Protein AF-A0A834SA66-F1 (afdb_monomer)

pLDDT: mean 84.44, std 16.2, range [24.48, 96.88]

Mean predicted aligned error: 7.15 Å

Organism: NCBI:txid45151

Structure (mmCIF, N/CA/C/O backbone):
data_AF-A0A834SA66-F1
#
_entry.id   AF-A0A834SA66-F1
#
loop_
_atom_site.group_PDB
_atom_site.id
_atom_site.type_symbol
_atom_site.label_atom_id
_atom_site.label_alt_id
_atom_site.label_comp_id
_atom_site.label_asym_id
_atom_site.label_entity_id
_atom_site.label_seq_id
_atom_site.pdbx_PDB_ins_code
_atom_site.Cartn_x
_atom_site.Cartn_y
_atom_site.Cartn_z
_atom_site.occupancy
_atom_site.B_iso_or_equiv
_atom_site.auth_seq_id
_atom_site.auth_comp_id
_atom_site.auth_asym_id
_atom_site.auth_atom_id
_atom_site.pdbx_PDB_model_num
ATOM 1 N N . MET A 1 1 ? -3.834 -21.555 1.146 1.00 52.62 1 MET A N 1
ATOM 2 C CA . MET A 1 1 ? -3.890 -20.159 0.662 1.00 52.62 1 MET A CA 1
ATOM 3 C C . MET A 1 1 ? -2.678 -19.930 -0.218 1.00 52.62 1 MET A C 1
ATOM 5 O O . MET A 1 1 ? -1.577 -20.189 0.244 1.00 52.62 1 MET A O 1
ATOM 9 N N . SER A 1 2 ? -2.873 -19.533 -1.475 1.00 78.00 2 SER A N 1
ATOM 10 C CA . SER A 1 2 ? -1.762 -19.160 -2.357 1.00 78.00 2 SER A CA 1
ATOM 11 C C . SER A 1 2 ? -1.423 -17.691 -2.136 1.00 78.00 2 SER A C 1
ATOM 13 O O . SER A 1 2 ? -2.333 -16.868 -2.041 1.00 78.00 2 SER A O 1
ATOM 15 N N . VAL A 1 3 ? -0.136 -17.357 -2.070 1.00 86.81 3 VAL A N 1
ATOM 16 C CA . VAL A 1 3 ? 0.311 -15.961 -2.117 1.00 86.81 3 VAL A CA 1
ATOM 17 C C . VAL A 1 3 ? 0.009 -15.428 -3.516 1.00 86.81 3 VAL A C 1
ATOM 19 O O . VAL A 1 3 ? 0.359 -16.067 -4.509 1.00 86.81 3 VAL A O 1
ATOM 22 N N . ARG A 1 4 ? -0.667 -14.280 -3.601 1.00 93.06 4 ARG A N 1
ATOM 23 C CA . ARG A 1 4 ? -0.932 -13.598 -4.871 1.00 93.06 4 ARG A CA 1
ATOM 24 C C . ARG A 1 4 ? 0.189 -12.601 -5.136 1.00 93.06 4 ARG A C 1
ATOM 26 O O . ARG A 1 4 ? 0.421 -11.709 -4.325 1.00 93.06 4 ARG A O 1
ATOM 33 N N . VAL A 1 5 ? 0.892 -12.776 -6.252 1.00 94.62 5 VAL A N 1
ATOM 34 C CA . VAL A 1 5 ? 2.046 -11.949 -6.629 1.00 94.62 5 VAL A CA 1
ATOM 35 C C . VAL A 1 5 ? 1.736 -11.261 -7.947 1.00 94.62 5 VAL A C 1
ATOM 37 O O . VAL A 1 5 ? 1.483 -11.929 -8.948 1.00 94.62 5 VAL A O 1
ATOM 40 N N . VAL A 1 6 ? 1.769 -9.932 -7.947 1.00 96.00 6 VAL A N 1
ATOM 41 C CA . VAL A 1 6 ? 1.536 -9.103 -9.134 1.00 96.00 6 VAL A CA 1
ATOM 42 C C . VAL A 1 6 ? 2.736 -8.208 -9.397 1.00 96.00 6 VAL A C 1
ATOM 44 O O . VAL A 1 6 ? 3.412 -7.778 -8.460 1.00 96.00 6 VAL A O 1
ATOM 47 N N . ALA A 1 7 ? 2.992 -7.917 -10.668 1.00 96.12 7 ALA A N 1
ATOM 48 C CA . ALA A 1 7 ? 4.023 -6.974 -11.075 1.00 96.12 7 ALA A CA 1
ATOM 49 C C . ALA A 1 7 ? 3.388 -5.659 -11.527 1.00 96.12 7 ALA A C 1
ATOM 51 O O . ALA A 1 7 ? 2.317 -5.647 -12.128 1.00 96.12 7 ALA A O 1
ATOM 52 N N . ARG A 1 8 ? 4.063 -4.543 -11.255 1.00 95.50 8 ARG A N 1
ATOM 53 C CA . ARG A 1 8 ? 3.678 -3.229 -11.767 1.00 95.50 8 ARG A CA 1
ATOM 54 C C . ARG A 1 8 ? 4.891 -2.526 -12.349 1.00 95.50 8 ARG A C 1
ATOM 56 O O . ARG A 1 8 ? 5.864 -2.284 -11.635 1.00 95.50 8 ARG A O 1
ATOM 63 N N . ILE A 1 9 ? 4.800 -2.174 -13.619 1.00 94.88 9 ILE A N 1
ATOM 64 C CA . ILE A 1 9 ? 5.793 -1.399 -14.350 1.00 94.88 9 ILE A CA 1
ATOM 65 C C . ILE A 1 9 ? 5.417 0.073 -14.184 1.00 94.88 9 ILE A C 1
ATOM 67 O O . ILE A 1 9 ? 4.284 0.473 -14.437 1.00 94.88 9 ILE A O 1
ATOM 71 N N . ARG A 1 10 ? 6.346 0.890 -13.681 1.00 93.06 10 ARG A N 1
ATOM 72 C CA . ARG A 1 10 ? 6.098 2.329 -13.526 1.00 93.06 10 ARG A CA 1
ATOM 73 C C . ARG A 1 10 ? 6.279 3.062 -14.863 1.00 93.06 10 ARG A C 1
ATOM 75 O O . ARG A 1 10 ? 7.098 2.616 -15.662 1.00 93.06 10 ARG A O 1
ATOM 82 N N . PRO A 1 11 ? 5.629 4.222 -15.052 1.00 91.88 11 PRO A N 1
ATOM 83 C CA . PRO A 1 11 ? 5.984 5.141 -16.126 1.00 91.88 11 PRO A CA 1
ATOM 84 C C . PRO A 1 11 ? 7.465 5.524 -16.104 1.00 91.88 11 PRO A C 1
ATOM 86 O O . PRO A 1 11 ? 8.082 5.568 -15.028 1.00 91.88 11 PRO A O 1
ATOM 89 N N . LEU A 1 12 ? 7.999 5.871 -17.273 1.00 90.12 12 LEU A N 1
ATOM 90 C CA . LEU A 1 12 ? 9.316 6.492 -17.413 1.00 90.12 12 LEU A CA 1
ATOM 91 C C . LEU A 1 12 ? 9.400 7.815 -16.634 1.00 90.12 12 LEU A C 1
ATOM 93 O O . LEU A 1 12 ? 8.464 8.620 -16.605 1.00 90.12 12 LEU A O 1
ATOM 97 N N . LEU A 1 13 ? 10.540 8.044 -15.985 1.00 88.81 13 LEU A N 1
ATOM 98 C CA . LEU A 1 13 ? 10.877 9.331 -15.385 1.00 88.81 13 LEU A CA 1
ATOM 99 C C . LEU A 1 13 ? 11.268 10.327 -16.478 1.00 88.81 13 LEU A C 1
ATOM 101 O O . LEU A 1 13 ? 11.674 9.950 -17.568 1.00 88.81 13 LEU A O 1
ATOM 105 N N . LYS A 1 14 ? 11.225 11.626 -16.163 1.00 87.69 14 LYS A N 1
ATOM 106 C CA . LYS A 1 14 ? 11.554 12.696 -17.126 1.00 87.69 14 LYS A CA 1
ATOM 107 C C . LYS A 1 14 ? 12.960 12.583 -17.729 1.00 87.69 14 LYS A C 1
ATOM 109 O O . LYS A 1 14 ? 13.198 13.130 -18.797 1.00 87.69 14 LYS A O 1
ATOM 114 N N . GLN A 1 15 ? 13.889 11.959 -17.009 1.00 88.00 15 GLN A N 1
ATOM 115 C CA . GLN A 1 15 ? 15.272 11.753 -17.434 1.00 88.00 15 GLN A CA 1
ATOM 116 C C . GLN A 1 15 ? 15.476 10.452 -18.222 1.00 88.00 15 GLN A C 1
ATOM 118 O O . GLN A 1 15 ? 16.553 10.253 -18.771 1.00 88.00 15 GLN A O 1
ATOM 123 N N . GLU A 1 16 ? 14.484 9.563 -18.240 1.00 89.12 16 GLU A N 1
ATOM 124 C CA . GLU A 1 16 ? 14.551 8.274 -18.923 1.00 89.12 16 GLU A CA 1
ATOM 125 C C . GLU A 1 16 ? 13.960 8.401 -20.327 1.00 89.12 16 GLU A C 1
ATOM 127 O O . GLU A 1 16 ? 12.998 9.139 -20.547 1.00 89.12 16 GLU A O 1
ATOM 132 N N . ILE A 1 17 ? 14.546 7.681 -21.282 1.00 89.50 17 ILE A N 1
ATOM 133 C CA . ILE A 1 17 ? 14.094 7.663 -22.671 1.00 89.50 17 ILE A CA 1
ATOM 134 C C . ILE A 1 17 ? 13.500 6.304 -23.009 1.00 89.50 17 ILE A C 1
ATOM 136 O O . ILE A 1 17 ? 13.986 5.266 -22.570 1.00 89.50 17 ILE A O 1
ATOM 140 N N . ASP A 1 18 ? 12.464 6.323 -23.840 1.00 84.25 18 ASP A N 1
ATOM 141 C CA . ASP A 1 18 ? 11.713 5.124 -24.219 1.00 84.25 18 ASP A CA 1
ATOM 142 C C . ASP A 1 18 ? 12.592 4.036 -24.852 1.00 84.25 18 ASP A C 1
ATOM 144 O O . ASP A 1 18 ? 12.425 2.855 -24.563 1.00 84.25 18 ASP A O 1
ATOM 148 N N . LYS A 1 19 ? 13.611 4.452 -25.615 1.00 84.88 19 LYS A N 1
ATOM 149 C CA . LYS A 1 19 ? 14.578 3.562 -26.276 1.00 84.88 19 LYS A CA 1
ATOM 150 C C . LYS A 1 19 ? 15.379 2.674 -25.317 1.00 84.88 19 LYS A C 1
ATOM 152 O O . LYS A 1 19 ? 15.850 1.631 -25.752 1.00 84.88 19 LYS A O 1
ATOM 157 N N . ASP A 1 20 ? 15.510 3.068 -24.051 1.00 83.81 20 ASP A N 1
ATOM 158 C CA . ASP A 1 20 ? 16.252 2.311 -23.035 1.00 83.81 20 ASP A CA 1
ATOM 159 C C . ASP A 1 20 ? 15.330 1.381 -22.216 1.00 83.81 20 ASP A C 1
ATOM 161 O O . ASP A 1 20 ? 15.756 0.768 -21.233 1.00 83.81 20 ASP A O 1
ATOM 165 N N . THR A 1 21 ? 14.050 1.265 -22.592 1.00 86.75 21 THR A N 1
ATOM 166 C CA . THR A 1 21 ? 13.089 0.389 -21.913 1.00 86.75 21 THR A CA 1
ATOM 167 C C . THR A 1 21 ? 13.390 -1.074 -22.222 1.00 86.75 21 THR A C 1
ATOM 169 O O . THR A 1 21 ? 13.158 -1.559 -23.324 1.00 86.75 21 THR A O 1
ATOM 172 N N . ILE A 1 22 ? 13.860 -1.801 -21.210 1.00 87.69 22 ILE A N 1
ATOM 173 C CA . ILE A 1 22 ? 14.195 -3.232 -21.308 1.00 87.69 22 ILE A CA 1
ATOM 174 C C . ILE A 1 22 ? 13.140 -4.156 -20.684 1.00 87.69 22 ILE A C 1
ATOM 176 O O . ILE A 1 22 ? 13.347 -5.360 -20.613 1.00 87.69 22 ILE A O 1
ATOM 180 N N . VAL A 1 23 ? 12.037 -3.616 -20.166 1.00 91.06 23 VAL A N 1
ATOM 181 C CA . VAL A 1 23 ? 10.999 -4.403 -19.485 1.00 91.06 23 VAL A CA 1
ATOM 182 C C . VAL A 1 23 ? 9.707 -4.315 -20.277 1.00 91.06 23 VAL A C 1
ATOM 184 O O . VAL A 1 23 ? 9.203 -3.218 -20.503 1.00 91.06 23 VAL A O 1
ATOM 187 N N . THR A 1 24 ? 9.154 -5.464 -20.651 1.00 91.38 24 THR A N 1
ATOM 188 C CA . THR A 1 24 ? 7.879 -5.559 -21.371 1.00 91.38 24 THR A CA 1
ATOM 189 C C . THR A 1 24 ? 6.918 -6.500 -20.657 1.00 91.38 24 THR A C 1
ATOM 191 O O . THR A 1 24 ? 7.337 -7.403 -19.925 1.00 91.38 24 THR A O 1
ATOM 194 N N . ALA A 1 25 ? 5.621 -6.262 -20.838 1.00 93.75 25 ALA A N 1
ATOM 195 C CA . ALA A 1 25 ? 4.570 -7.155 -20.378 1.00 93.75 25 ALA A CA 1
ATOM 196 C C . ALA A 1 25 ? 4.020 -7.957 -21.564 1.00 93.75 25 ALA A C 1
ATOM 198 O O . ALA A 1 25 ? 3.878 -7.434 -22.667 1.00 93.75 25 ALA A O 1
ATOM 199 N N . GLU A 1 26 ? 3.718 -9.230 -21.341 1.00 92.56 26 GLU A N 1
ATOM 200 C CA . GLU A 1 26 ? 3.134 -10.126 -22.336 1.00 92.56 26 GLU A CA 1
ATOM 201 C C . GLU A 1 26 ? 1.853 -10.751 -21.775 1.00 92.56 26 GLU A C 1
ATOM 203 O O . GLU A 1 26 ? 1.749 -11.073 -20.584 1.00 92.56 26 GLU A O 1
ATOM 208 N N . THR A 1 27 ? 0.868 -10.899 -22.657 1.00 90.94 27 THR A N 1
ATOM 209 C CA . THR A 1 27 ? -0.390 -11.594 -22.379 1.00 90.94 27 THR A CA 1
ATOM 210 C C . THR A 1 27 ? -0.291 -12.997 -22.953 1.00 90.94 27 THR A C 1
ATOM 212 O O . THR A 1 27 ? 0.051 -13.153 -24.124 1.00 90.94 27 THR A O 1
ATOM 215 N N . LEU A 1 28 ? -0.561 -14.010 -22.132 1.00 87.31 28 LEU A N 1
ATOM 216 C CA . LEU A 1 28 ? -0.596 -15.395 -22.591 1.00 87.31 28 LEU A CA 1
ATOM 217 C C . LEU A 1 28 ? -1.820 -15.636 -23.486 1.00 87.31 28 LEU A C 1
ATOM 219 O O . LEU A 1 28 ? -2.860 -14.994 -23.318 1.00 87.31 28 LEU A O 1
ATOM 223 N N . ASP A 1 29 ? -1.708 -16.580 -24.421 1.00 83.38 29 ASP A N 1
ATOM 224 C CA . ASP A 1 29 ? -2.794 -16.916 -25.344 1.00 83.38 29 ASP A CA 1
ATOM 225 C C . ASP A 1 29 ? -4.086 -17.270 -24.590 1.00 83.38 29 ASP A C 1
ATOM 227 O O . ASP A 1 29 ? -4.130 -18.197 -23.779 1.00 83.38 29 ASP A O 1
ATOM 231 N N . GLY A 1 30 ? -5.160 -16.531 -24.881 1.00 80.12 30 GLY A N 1
ATOM 232 C CA . GLY A 1 30 ? -6.473 -16.715 -24.255 1.00 80.12 30 GLY A CA 1
ATOM 233 C C . GLY A 1 30 ? -6.703 -15.913 -22.969 1.00 80.12 30 GLY A C 1
ATOM 234 O O . GLY A 1 30 ? -7.816 -15.943 -22.443 1.00 80.12 30 GLY A O 1
ATOM 235 N N . GLU A 1 31 ? -5.710 -15.165 -22.481 1.00 83.50 31 GLU A N 1
ATOM 236 C CA . GLU A 1 31 ? -5.882 -14.205 -21.387 1.00 83.50 31 GLU A CA 1
ATOM 237 C C . GLU A 1 31 ? -6.204 -12.800 -21.920 1.00 83.50 31 GLU A C 1
ATOM 239 O O . GLU A 1 31 ? -5.852 -12.427 -23.037 1.00 83.50 31 GLU A O 1
ATOM 244 N N . THR A 1 32 ? -6.906 -11.997 -21.117 1.00 81.75 32 THR A N 1
ATOM 245 C CA . THR A 1 32 ? -7.249 -10.603 -21.460 1.00 81.75 32 THR A CA 1
ATOM 246 C C . THR A 1 32 ? -6.328 -9.582 -20.803 1.00 81.75 32 THR A C 1
ATOM 248 O O . THR A 1 32 ? -6.440 -8.389 -21.072 1.00 81.75 32 THR A O 1
ATOM 251 N N . THR A 1 33 ? -5.476 -10.024 -19.879 1.00 86.62 33 THR A N 1
ATOM 252 C CA . THR A 1 33 ? -4.603 -9.161 -19.081 1.00 86.62 33 THR A CA 1
ATOM 253 C C . THR A 1 33 ? -3.182 -9.701 -19.103 1.00 86.62 33 THR A C 1
ATOM 255 O O . THR A 1 33 ? -3.024 -10.914 -18.960 1.00 86.62 33 THR A O 1
ATOM 258 N N . PRO A 1 34 ? -2.159 -8.835 -19.188 1.00 92.31 34 PRO A N 1
ATOM 259 C CA . PRO A 1 34 ? -0.776 -9.279 -19.133 1.00 92.31 34 PRO A CA 1
ATOM 260 C C . PRO A 1 34 ? -0.477 -10.042 -17.838 1.00 92.31 34 PRO A C 1
ATOM 262 O O . PRO A 1 34 ? -0.915 -9.649 -16.753 1.00 92.31 34 PRO A O 1
ATOM 265 N N . SER A 1 35 ? 0.286 -11.126 -17.944 1.00 94.81 35 SER A N 1
ATOM 266 C CA . SER A 1 35 ? 0.648 -11.997 -16.815 1.00 94.81 35 SER A CA 1
ATOM 267 C C . SER A 1 35 ? 2.126 -12.392 -16.817 1.00 94.81 35 SER A C 1
ATOM 269 O O . SER A 1 35 ? 2.615 -12.954 -15.837 1.00 94.81 35 SER A O 1
ATOM 271 N N . VAL A 1 36 ? 2.881 -12.026 -17.856 1.00 95.31 36 VAL A N 1
ATOM 272 C CA . VAL A 1 36 ? 4.315 -12.308 -17.970 1.00 95.31 36 VAL A CA 1
ATOM 273 C C . VAL A 1 36 ? 5.105 -11.009 -18.091 1.00 95.31 36 VAL A C 1
ATOM 275 O O . VAL A 1 36 ? 4.730 -10.112 -18.838 1.00 95.31 36 VAL A O 1
ATOM 278 N N . VAL A 1 37 ? 6.214 -10.906 -17.359 1.00 95.12 37 VAL A N 1
ATOM 279 C CA . VAL A 1 37 ? 7.228 -9.858 -17.540 1.00 95.12 37 VAL A CA 1
ATOM 280 C C . VAL A 1 37 ? 8.408 -10.440 -18.305 1.00 95.12 37 VAL A C 1
ATOM 282 O O . VAL A 1 37 ? 8.952 -11.467 -17.892 1.00 95.12 37 VAL A O 1
ATOM 285 N N . ARG A 1 38 ? 8.846 -9.761 -19.368 1.00 93.62 38 ARG A N 1
ATOM 286 C CA . ARG A 1 38 ? 10.048 -10.112 -20.130 1.00 93.62 38 ARG A CA 1
ATOM 287 C C . ARG A 1 38 ? 11.156 -9.081 -19.977 1.00 93.62 38 ARG A C 1
ATOM 289 O O . ARG A 1 38 ? 10.900 -7.880 -19.927 1.00 93.62 38 ARG A O 1
ATOM 296 N N . ILE A 1 39 ? 12.390 -9.578 -19.907 1.00 92.50 39 ILE A N 1
ATOM 297 C CA . ILE A 1 39 ? 13.618 -8.777 -19.820 1.00 92.50 39 ILE A CA 1
ATOM 298 C C . ILE A 1 39 ? 14.680 -9.417 -20.729 1.00 92.50 39 ILE A C 1
ATOM 300 O O . ILE A 1 39 ? 14.883 -10.629 -20.622 1.00 92.50 39 ILE A O 1
ATOM 304 N N . PRO A 1 40 ? 15.375 -8.670 -21.606 1.00 90.12 40 PRO A N 1
ATOM 305 C CA . PRO A 1 40 ? 16.434 -9.216 -22.447 1.00 90.12 40 PRO A CA 1
ATOM 306 C C . PRO A 1 40 ? 17.595 -9.748 -21.599 1.00 90.12 40 PRO A C 1
ATOM 308 O O . PRO A 1 40 ? 17.913 -9.224 -20.527 1.00 90.12 40 PRO A O 1
ATOM 311 N N . SER A 1 41 ? 18.234 -10.814 -22.073 1.00 89.06 41 SER A N 1
ATOM 312 C CA . SER A 1 41 ? 19.386 -11.410 -21.409 1.00 89.06 41 SER A CA 1
ATOM 313 C C . SER A 1 41 ? 20.619 -10.519 -21.590 1.00 89.06 41 SER A C 1
ATOM 315 O O . SER A 1 41 ? 21.008 -10.244 -22.724 1.00 89.06 41 SER A O 1
ATOM 317 N N . PRO A 1 42 ? 21.328 -10.139 -20.507 1.00 84.50 42 PRO A N 1
ATOM 318 C CA . PRO A 1 42 ? 22.569 -9.369 -20.615 1.00 84.50 42 PRO A CA 1
ATOM 319 C C . PRO A 1 42 ? 23.693 -10.105 -21.358 1.00 84.50 42 PRO A C 1
ATOM 321 O O . PRO A 1 42 ? 24.702 -9.498 -21.697 1.00 84.50 42 PRO A O 1
ATOM 324 N N . LYS A 1 43 ? 23.564 -11.429 -21.541 1.00 86.19 43 LYS A N 1
ATOM 325 C CA . LYS A 1 43 ? 24.565 -12.268 -22.215 1.00 86.19 43 LYS A CA 1
ATOM 326 C C . LYS A 1 43 ? 24.284 -12.449 -23.706 1.00 86.19 43 LYS A C 1
ATOM 328 O O . LYS A 1 43 ? 25.216 -12.727 -24.452 1.00 86.19 43 LYS A O 1
ATOM 333 N N . ASN A 1 44 ? 23.020 -12.350 -24.113 1.00 87.50 44 ASN A N 1
ATOM 334 C CA . ASN A 1 44 ? 22.579 -12.569 -25.484 1.00 87.50 44 ASN A CA 1
ATOM 335 C C . ASN A 1 44 ? 21.281 -11.789 -25.728 1.00 87.50 44 ASN A C 1
ATOM 337 O O . ASN A 1 44 ? 20.230 -12.187 -25.237 1.00 87.50 44 ASN A O 1
ATOM 341 N N . GLU A 1 45 ? 21.338 -10.709 -26.506 1.00 79.38 45 GLU A N 1
ATOM 342 C CA . GLU A 1 45 ? 20.167 -9.867 -26.799 1.00 79.38 45 GLU A CA 1
ATOM 343 C C . GLU A 1 45 ? 19.061 -10.606 -27.574 1.00 79.38 45 GLU A C 1
ATOM 345 O O . GLU A 1 45 ? 17.910 -10.175 -27.557 1.00 79.38 45 GLU A O 1
ATOM 350 N N . ALA A 1 46 ? 19.377 -11.740 -28.213 1.00 83.06 46 ALA A N 1
ATOM 351 C CA . ALA A 1 46 ? 18.384 -12.597 -28.860 1.00 83.06 46 ALA A CA 1
ATOM 352 C C . ALA A 1 46 ? 17.577 -13.458 -27.866 1.00 83.06 46 ALA A C 1
ATOM 354 O O . ALA A 1 46 ? 16.589 -14.082 -28.252 1.00 83.06 46 ALA A O 1
ATOM 355 N N . GLU A 1 47 ? 17.987 -13.513 -26.597 1.00 89.50 47 GLU A N 1
ATOM 356 C CA . GLU A 1 47 ? 17.307 -14.254 -25.537 1.00 89.50 47 GLU A CA 1
ATOM 357 C C . GLU A 1 47 ? 16.630 -13.304 -24.545 1.00 89.50 47 GLU A C 1
ATOM 359 O O . GLU A 1 47 ? 17.136 -12.230 -24.227 1.00 89.50 47 GLU A O 1
ATOM 364 N N . SER A 1 48 ? 15.497 -13.732 -23.989 1.00 89.88 48 SER A N 1
ATOM 365 C CA . SER A 1 48 ? 14.772 -12.992 -22.954 1.00 89.88 48 SER A CA 1
ATOM 366 C C . SER A 1 48 ? 14.450 -13.885 -21.763 1.00 89.88 48 SER A C 1
ATOM 368 O O . SER A 1 48 ? 13.943 -14.995 -21.936 1.00 89.88 48 SER A O 1
ATOM 370 N N . PHE A 1 49 ? 14.654 -13.376 -20.553 1.00 93.00 49 PHE A N 1
ATOM 371 C CA . PHE A 1 49 ? 14.085 -13.954 -19.345 1.00 93.00 49 PHE A CA 1
ATOM 372 C C . PHE A 1 49 ? 12.597 -13.629 -19.270 1.00 93.00 49 PHE A C 1
ATOM 374 O O . PHE A 1 49 ? 12.206 -12.488 -19.504 1.00 93.00 49 PHE A O 1
ATOM 381 N N . SER A 1 50 ? 1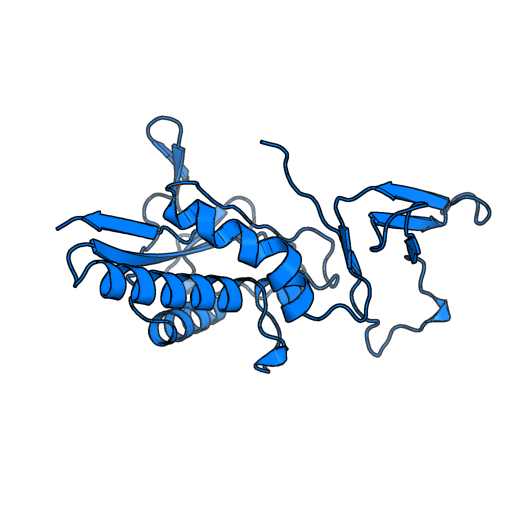1.787 -14.627 -18.923 1.00 93.88 50 SER A N 1
ATOM 382 C CA . SER A 1 50 ? 10.340 -14.486 -18.743 1.00 93.88 50 SER A CA 1
ATOM 383 C C . SER A 1 50 ? 9.965 -14.859 -17.315 1.00 93.88 50 SER A C 1
ATOM 385 O O . SER A 1 50 ? 10.399 -15.893 -16.806 1.00 93.88 50 SER A O 1
ATOM 387 N N . PHE A 1 51 ? 9.156 -14.023 -16.673 1.00 94.62 51 PHE A N 1
ATOM 388 C CA . PHE A 1 51 ? 8.704 -14.205 -15.298 1.00 94.62 51 PHE A CA 1
ATOM 389 C C . PHE A 1 51 ? 7.183 -14.127 -15.250 1.00 94.62 51 PHE A C 1
ATOM 391 O O . PHE A 1 51 ? 6.608 -13.094 -15.586 1.00 94.62 51 PHE A O 1
ATOM 398 N N . GLN A 1 52 ? 6.536 -15.211 -14.828 1.00 94.50 52 GLN A N 1
ATOM 399 C CA . GLN A 1 52 ? 5.082 -15.275 -14.722 1.00 94.50 52 GLN A CA 1
ATOM 400 C C . GLN A 1 52 ? 4.599 -14.747 -13.365 1.00 94.50 52 GLN A C 1
ATOM 402 O O . GLN A 1 52 ? 5.131 -15.100 -12.311 1.00 94.50 52 GLN A O 1
ATOM 407 N N . PHE A 1 53 ? 3.559 -13.922 -13.405 1.00 95.00 53 PHE A N 1
ATOM 408 C CA . PHE A 1 53 ? 2.870 -13.326 -12.267 1.00 95.00 53 PHE A CA 1
ATOM 409 C C . PHE A 1 53 ? 1.373 -13.640 -12.333 1.00 95.00 53 PHE A C 1
ATOM 411 O O . PHE A 1 53 ? 0.868 -14.148 -13.328 1.00 95.00 53 PHE A O 1
ATOM 418 N N . SER A 1 54 ? 0.642 -13.322 -11.262 1.00 94.50 54 SER A N 1
ATOM 419 C CA . SER A 1 54 ? -0.824 -13.435 -11.267 1.00 94.50 54 SER A CA 1
ATOM 420 C C . SER A 1 54 ? -1.485 -12.378 -12.159 1.00 94.50 54 SER A C 1
ATOM 422 O O . SER A 1 54 ? -2.551 -12.636 -12.703 1.00 94.50 54 SER A O 1
ATOM 424 N N . SER A 1 55 ? -0.858 -11.202 -12.253 1.00 95.12 55 SER A N 1
ATOM 425 C CA . SER A 1 55 ? -1.222 -10.072 -13.113 1.00 95.12 55 SER A CA 1
ATOM 426 C C . SER A 1 55 ? 0.019 -9.192 -13.302 1.00 95.12 55 SER A C 1
ATOM 428 O O . SER A 1 55 ? 0.830 -9.054 -12.374 1.00 95.12 55 SER A O 1
ATOM 430 N N . VAL A 1 56 ? 0.141 -8.544 -14.456 1.00 96.88 56 VAL A N 1
ATOM 431 C CA . VAL A 1 56 ? 1.143 -7.516 -14.750 1.00 96.88 56 VAL A CA 1
ATOM 432 C C . VAL A 1 56 ? 0.424 -6.227 -15.140 1.00 96.88 56 VAL A C 1
ATOM 434 O O . VAL A 1 56 ? -0.405 -6.199 -16.042 1.00 96.88 56 VAL A O 1
ATOM 437 N N . TYR A 1 57 ? 0.743 -5.153 -14.425 1.00 95.94 57 TYR A N 1
ATOM 438 C CA . TYR A 1 57 ? 0.210 -3.814 -14.642 1.00 95.94 57 TYR A CA 1
ATOM 439 C C . TYR A 1 57 ? 1.251 -2.960 -15.353 1.00 95.94 57 TYR A C 1
ATOM 441 O O . TYR A 1 57 ? 2.343 -2.754 -14.821 1.00 95.94 57 TYR A O 1
ATOM 449 N N . GLU A 1 58 ? 0.914 -2.466 -16.537 1.00 94.44 58 GLU A N 1
ATOM 450 C CA . GLU A 1 58 ? 1.804 -1.652 -17.362 1.00 94.44 58 GLU A CA 1
ATOM 451 C C . GLU A 1 58 ? 1.842 -0.182 -16.913 1.00 94.44 58 GLU A C 1
ATOM 453 O O . GLU A 1 58 ? 1.272 0.203 -15.889 1.00 94.44 58 GLU A O 1
ATOM 458 N N . GLN A 1 59 ? 2.583 0.644 -17.655 1.00 92.81 59 GLN A N 1
ATOM 459 C CA . GLN A 1 59 ? 2.884 2.030 -17.289 1.00 92.81 59 GLN A CA 1
ATOM 460 C C . GLN A 1 59 ? 1.630 2.914 -17.174 1.00 92.81 59 GLN A C 1
ATOM 462 O O . GLN A 1 59 ? 1.606 3.857 -16.387 1.00 92.81 59 GLN A O 1
ATOM 467 N N . ASP A 1 60 ? 0.586 2.611 -17.936 1.00 92.69 60 ASP A N 1
ATOM 468 C CA . ASP A 1 60 ? -0.697 3.314 -17.955 1.00 92.69 60 ASP A CA 1
ATOM 469 C C . ASP A 1 60 ? -1.634 2.901 -16.804 1.00 92.69 60 ASP A C 1
ATOM 471 O O . ASP A 1 60 ? -2.623 3.588 -16.524 1.00 92.69 60 ASP A O 1
ATOM 475 N N . ALA A 1 61 ? -1.308 1.822 -16.084 1.00 94.62 61 ALA A N 1
ATOM 476 C CA . ALA A 1 61 ? -2.139 1.299 -15.014 1.00 94.62 61 ALA A CA 1
ATOM 477 C C . ALA A 1 61 ? -2.283 2.293 -13.850 1.00 94.62 61 ALA A C 1
ATOM 479 O O . ALA A 1 61 ? -1.358 2.577 -13.067 1.00 94.62 61 ALA A O 1
ATOM 480 N N . SER A 1 62 ? -3.512 2.780 -13.684 1.00 95.75 62 SER A N 1
ATOM 481 C CA . SER A 1 62 ? -3.848 3.736 -12.634 1.00 95.75 62 SER A CA 1
ATOM 482 C C . SER A 1 62 ? -3.827 3.104 -11.235 1.00 95.75 62 SER A C 1
ATOM 484 O O . SER A 1 62 ? -3.983 1.896 -11.045 1.00 95.75 62 SER A O 1
ATOM 486 N N . GLN A 1 63 ? -3.698 3.951 -10.209 1.00 96.00 63 GLN A N 1
ATOM 487 C CA . GLN A 1 63 ? -3.822 3.531 -8.806 1.00 96.00 63 GLN A CA 1
ATOM 488 C C . GLN A 1 63 ? -5.184 2.899 -8.500 1.00 96.00 63 GLN A C 1
ATOM 490 O O . GLN A 1 63 ? -5.274 1.988 -7.682 1.00 96.00 63 GLN A O 1
ATOM 495 N N . GLN A 1 64 ? -6.237 3.412 -9.142 1.00 96.12 64 GLN A N 1
ATOM 496 C CA . GLN A 1 64 ? -7.603 2.927 -8.982 1.00 96.12 64 GLN A CA 1
ATOM 497 C C . GLN A 1 64 ? -7.745 1.522 -9.570 1.00 96.12 64 GLN A C 1
ATOM 499 O O . GLN A 1 64 ? -8.200 0.626 -8.872 1.00 96.12 64 GLN A O 1
ATOM 504 N N . GLN A 1 65 ? -7.274 1.317 -10.803 1.00 96.31 65 GLN A N 1
ATOM 505 C CA . GLN A 1 65 ? -7.332 0.023 -11.486 1.00 96.31 65 GLN A CA 1
ATOM 506 C C . GLN A 1 65 ? -6.608 -1.071 -10.696 1.00 96.31 65 GLN A C 1
ATOM 508 O O . GLN A 1 65 ? -7.168 -2.143 -10.481 1.00 96.31 65 GLN A O 1
ATOM 513 N N . LEU A 1 66 ? -5.393 -0.785 -10.214 1.00 96.06 66 LEU A N 1
ATOM 514 C CA . LEU A 1 66 ? -4.648 -1.713 -9.362 1.00 96.06 66 LEU A CA 1
ATOM 515 C C . LEU A 1 66 ? -5.420 -2.032 -8.074 1.00 96.06 66 LEU A C 1
ATOM 517 O O . LEU A 1 66 ? -5.525 -3.189 -7.677 1.00 96.06 66 LEU A O 1
ATOM 521 N N . PHE A 1 67 ? -5.962 -1.007 -7.411 1.00 96.69 67 PHE A N 1
ATOM 522 C CA . PHE A 1 67 ? -6.699 -1.187 -6.164 1.00 96.69 67 PHE A CA 1
ATOM 523 C C . PHE A 1 67 ? -7.966 -2.026 -6.354 1.00 96.69 67 PHE A C 1
ATOM 525 O O . PHE A 1 67 ? -8.199 -2.945 -5.572 1.00 96.69 67 PHE A O 1
ATOM 532 N N . ASP A 1 68 ? -8.766 -1.733 -7.378 1.00 96.88 68 ASP A N 1
ATOM 533 C CA . ASP A 1 68 ? -10.043 -2.409 -7.621 1.00 96.88 68 ASP A CA 1
ATOM 534 C C . ASP A 1 68 ? -9.863 -3.879 -7.996 1.00 96.88 68 ASP A C 1
ATOM 536 O O . ASP A 1 68 ? -10.653 -4.719 -7.568 1.00 96.88 68 ASP A O 1
ATOM 540 N N . ALA A 1 69 ? -8.814 -4.193 -8.756 1.00 95.62 69 ALA A N 1
ATOM 541 C CA . ALA A 1 69 ? -8.520 -5.558 -9.166 1.00 95.62 69 ALA A CA 1
ATOM 542 C C . ALA A 1 69 ? -7.889 -6.391 -8.038 1.00 95.62 69 ALA A C 1
ATOM 544 O O . ALA A 1 69 ? -8.279 -7.538 -7.829 1.00 95.62 69 ALA A O 1
ATOM 545 N N . GLU A 1 70 ? -6.935 -5.823 -7.291 1.00 94.62 70 GLU A N 1
ATOM 546 C CA . GLU A 1 70 ? -6.082 -6.611 -6.392 1.00 94.62 70 GLU A CA 1
ATOM 547 C C . GLU A 1 70 ? -6.473 -6.504 -4.916 1.00 94.62 70 GLU A C 1
ATOM 549 O O . GLU A 1 70 ? -6.345 -7.468 -4.160 1.00 94.62 70 GLU A O 1
ATOM 554 N N . ILE A 1 71 ? -6.956 -5.339 -4.475 1.00 94.62 71 ILE A N 1
ATOM 555 C CA . ILE A 1 71 ? -7.100 -5.026 -3.046 1.00 94.62 71 ILE A CA 1
ATOM 556 C C . ILE A 1 71 ? -8.567 -4.944 -2.625 1.00 94.62 71 ILE A C 1
ATOM 558 O O . ILE A 1 71 ? -8.951 -5.524 -1.613 1.00 94.62 71 ILE A O 1
ATOM 562 N N . ALA A 1 72 ? -9.426 -4.277 -3.395 1.00 95.19 72 ALA A N 1
ATOM 563 C CA . ALA A 1 72 ? -10.846 -4.158 -3.072 1.00 95.19 72 ALA A CA 1
ATOM 564 C C . ALA A 1 72 ? -11.543 -5.518 -2.822 1.00 95.19 72 ALA A C 1
ATOM 566 O O . ALA A 1 72 ? -12.315 -5.610 -1.860 1.00 95.19 72 ALA A O 1
ATOM 567 N N . PRO A 1 73 ? -11.254 -6.600 -3.582 1.00 94.12 73 PRO A N 1
ATOM 568 C CA . PRO A 1 73 ? -11.866 -7.906 -3.347 1.00 94.12 73 PRO A CA 1
ATOM 569 C C . PRO A 1 73 ? -11.430 -8.562 -2.034 1.00 94.12 73 PRO A C 1
ATOM 571 O O . PRO A 1 73 ? -12.132 -9.452 -1.551 1.00 94.12 73 PRO A O 1
ATOM 574 N N . THR A 1 74 ? -10.295 -8.152 -1.453 1.00 91.06 74 THR A N 1
ATOM 575 C CA . THR A 1 74 ? -9.757 -8.740 -0.218 1.00 91.06 74 THR A CA 1
ATOM 576 C C . THR A 1 74 ? -10.302 -8.077 1.042 1.00 91.06 74 THR A C 1
ATOM 578 O O . THR A 1 74 ? -10.341 -8.722 2.087 1.00 91.06 74 THR A O 1
ATOM 581 N N . VAL A 1 75 ? -10.838 -6.854 0.940 1.00 91.69 75 VAL A N 1
ATOM 582 C CA . VAL A 1 75 ? -11.448 -6.125 2.068 1.00 91.69 75 VAL A CA 1
ATOM 583 C C . VAL A 1 75 ? -12.541 -6.949 2.746 1.00 91.69 75 VAL A C 1
ATOM 585 O O . VAL A 1 75 ? -12.645 -6.945 3.965 1.00 91.69 75 VAL A O 1
ATOM 588 N N . LYS A 1 76 ? -13.335 -7.717 1.989 1.00 89.88 76 LYS A N 1
ATOM 589 C CA . LYS A 1 76 ? -14.371 -8.589 2.570 1.00 89.88 76 LYS A CA 1
ATOM 590 C C . LYS A 1 76 ? -13.798 -9.649 3.520 1.00 89.88 76 LYS A C 1
ATOM 592 O O . LYS A 1 76 ? -14.479 -10.028 4.462 1.00 89.88 76 LYS A O 1
ATOM 597 N N . HIS A 1 77 ? -12.574 -10.124 3.277 1.00 89.44 77 HIS A N 1
ATOM 598 C CA . HIS A 1 77 ? -11.940 -11.139 4.115 1.00 89.44 77 HIS A CA 1
ATOM 599 C C . HIS A 1 77 ? -11.560 -10.563 5.481 1.00 89.44 77 HIS A C 1
ATOM 601 O O . HIS A 1 77 ? -11.763 -11.246 6.479 1.00 89.44 77 HIS A O 1
ATOM 607 N N . LEU A 1 78 ? -11.132 -9.295 5.541 1.00 88.19 78 LEU A N 1
ATOM 608 C CA . LEU A 1 78 ? -10.878 -8.602 6.811 1.00 88.19 78 LEU A CA 1
ATOM 609 C C . LEU A 1 78 ? -12.110 -8.634 7.726 1.00 88.19 78 LEU A C 1
ATOM 611 O O . LEU A 1 78 ? -12.024 -9.029 8.882 1.00 88.19 78 LEU A O 1
ATOM 615 N N . PHE A 1 79 ? -13.288 -8.314 7.183 1.00 87.50 79 PHE A N 1
ATOM 616 C CA . PHE A 1 79 ? -14.548 -8.347 7.940 1.00 87.50 79 PHE A CA 1
ATOM 617 C C . PHE A 1 79 ? -15.062 -9.762 8.242 1.00 87.50 79 PHE A C 1
ATOM 619 O O . PHE A 1 79 ? -15.961 -9.916 9.061 1.00 87.50 79 PHE A O 1
ATOM 626 N N . ASN A 1 80 ? -14.491 -10.789 7.613 1.00 87.75 80 ASN A N 1
ATOM 627 C CA . ASN A 1 80 ? -14.761 -12.191 7.932 1.00 87.75 80 ASN A CA 1
ATOM 628 C C . ASN A 1 80 ? -13.750 -12.757 8.950 1.00 87.75 80 ASN A C 1
ATOM 630 O O . ASN A 1 80 ? -13.723 -13.968 9.161 1.00 87.75 80 ASN A O 1
ATOM 634 N N . GLY A 1 81 ? -12.909 -11.907 9.554 1.00 85.12 81 GLY A N 1
ATOM 635 C CA . GLY A 1 81 ? -11.937 -12.302 10.575 1.00 85.12 81 GLY A CA 1
ATOM 636 C C . GLY A 1 81 ? -10.623 -12.866 10.029 1.00 85.12 81 GLY A C 1
ATOM 637 O O . GLY A 1 81 ? -9.916 -13.554 10.761 1.00 85.12 81 GLY A O 1
ATOM 638 N N . PHE A 1 82 ? -10.293 -12.615 8.758 1.00 86.38 82 PHE A N 1
ATOM 639 C CA . PHE A 1 82 ? -9.002 -13.001 8.182 1.00 86.38 82 PHE A CA 1
ATOM 640 C C . PHE A 1 82 ? -7.998 -11.850 8.223 1.00 86.38 82 PHE A C 1
ATOM 642 O O . PHE A 1 82 ? -8.338 -10.712 7.903 1.00 86.38 82 PHE A O 1
ATOM 649 N N . ASP A 1 83 ? -6.737 -12.179 8.496 1.00 85.69 83 ASP A N 1
ATOM 650 C CA . ASP A 1 83 ? -5.628 -11.233 8.401 1.00 85.69 83 ASP A CA 1
ATOM 651 C C . ASP A 1 83 ? -5.269 -10.955 6.929 1.00 85.69 83 ASP A C 1
ATOM 653 O O . ASP A 1 83 ? -5.187 -11.868 6.101 1.00 85.69 83 ASP A O 1
ATOM 657 N N . LEU A 1 84 ? -5.016 -9.686 6.599 1.00 86.50 84 LEU A N 1
ATOM 658 C CA . LEU A 1 84 ? -4.543 -9.257 5.281 1.00 86.50 84 LEU A CA 1
ATOM 659 C C . LEU A 1 84 ? -3.167 -8.608 5.413 1.00 86.50 84 LEU A C 1
ATOM 661 O O . LEU A 1 84 ? -2.974 -7.694 6.209 1.00 86.50 84 LEU A O 1
ATOM 665 N N . SER A 1 85 ? -2.215 -9.036 4.587 1.00 88.19 85 SER A N 1
ATOM 666 C CA . SER A 1 85 ? -0.890 -8.419 4.495 1.00 88.19 85 SER A CA 1
ATOM 667 C C . SER A 1 85 ? -0.577 -8.061 3.050 1.00 88.19 85 SER A C 1
ATOM 669 O O . SER A 1 85 ? -0.630 -8.913 2.166 1.00 88.19 85 SER A O 1
ATOM 671 N N . ILE A 1 86 ? -0.248 -6.791 2.815 1.00 88.50 86 ILE A N 1
ATOM 672 C CA . ILE A 1 86 ? 0.091 -6.255 1.495 1.00 88.50 86 ILE A CA 1
ATOM 673 C C . ILE A 1 86 ? 1.452 -5.578 1.601 1.00 88.50 86 ILE A C 1
ATOM 675 O O . ILE A 1 86 ? 1.631 -4.655 2.394 1.00 88.50 86 ILE A O 1
ATOM 679 N N . PHE A 1 87 ? 2.400 -6.007 0.773 1.00 87.25 87 PHE A N 1
ATOM 680 C CA . PHE A 1 87 ? 3.732 -5.421 0.705 1.00 87.25 87 PHE A CA 1
ATOM 681 C C . PHE A 1 87 ? 4.101 -5.108 -0.744 1.00 87.25 87 PHE A C 1
ATOM 683 O O . PHE A 1 87 ? 3.782 -5.853 -1.666 1.00 87.25 87 PHE A O 1
ATOM 690 N N . ALA A 1 88 ? 4.802 -3.994 -0.941 1.00 87.25 88 ALA A N 1
ATOM 691 C CA . ALA A 1 88 ? 5.404 -3.646 -2.221 1.00 87.25 88 ALA A CA 1
ATOM 692 C C . ALA A 1 88 ? 6.909 -3.922 -2.160 1.00 87.25 88 ALA A C 1
ATOM 694 O O . ALA A 1 88 ? 7.600 -3.405 -1.280 1.00 87.25 88 ALA A O 1
ATOM 695 N N . HIS A 1 89 ? 7.421 -4.696 -3.115 1.00 86.81 89 HIS A N 1
ATOM 696 C CA . HIS A 1 89 ? 8.831 -5.077 -3.200 1.00 86.81 89 HIS A CA 1
ATOM 697 C C . HIS A 1 89 ? 9.471 -4.578 -4.505 1.00 86.81 89 HIS A C 1
ATOM 699 O O . HIS A 1 89 ? 8.794 -4.403 -5.513 1.00 86.81 89 HIS A O 1
ATOM 705 N N . GLY A 1 90 ? 10.778 -4.305 -4.478 1.00 83.06 90 GLY A N 1
ATOM 706 C CA . GLY A 1 90 ? 11.538 -3.819 -5.632 1.00 83.06 90 GLY A CA 1
ATOM 707 C C . GLY A 1 90 ? 12.677 -2.868 -5.259 1.00 83.06 90 GLY A C 1
ATOM 708 O O . GLY A 1 90 ? 12.793 -2.426 -4.112 1.00 83.06 90 GLY A O 1
ATOM 709 N N . CYS A 1 91 ? 13.505 -2.510 -6.238 1.00 80.00 91 CYS A N 1
ATOM 710 C CA . CYS A 1 91 ? 14.649 -1.611 -6.062 1.00 80.00 91 CYS A CA 1
ATOM 711 C C . CYS A 1 91 ? 14.233 -0.164 -5.730 1.00 80.00 91 CYS A C 1
ATOM 713 O O . CYS A 1 91 ? 13.068 0.233 -5.831 1.00 80.00 91 CYS A O 1
ATOM 715 N N . THR A 1 92 ? 15.172 0.660 -5.269 1.00 78.00 92 THR A N 1
ATOM 716 C CA . THR A 1 92 ? 14.924 2.100 -5.076 1.00 78.00 92 THR A CA 1
ATOM 717 C C . THR A 1 92 ? 14.511 2.745 -6.402 1.00 78.00 92 THR A C 1
ATOM 719 O O . THR A 1 92 ? 15.028 2.388 -7.451 1.00 78.00 92 THR A O 1
ATOM 722 N N . GLY A 1 93 ? 13.541 3.663 -6.367 1.00 80.19 93 GLY A N 1
ATOM 723 C CA . GLY A 1 93 ? 13.057 4.343 -7.575 1.00 80.19 93 GLY A CA 1
ATOM 724 C C . GLY A 1 93 ? 12.049 3.556 -8.424 1.00 80.19 93 GLY A C 1
ATOM 725 O O . GLY A 1 93 ? 11.520 4.113 -9.376 1.00 80.19 93 GLY A O 1
ATOM 726 N N . THR A 1 94 ? 11.687 2.314 -8.077 1.00 84.75 94 THR A N 1
ATOM 727 C CA . THR A 1 94 ? 10.710 1.516 -8.858 1.00 84.75 94 THR A CA 1
ATOM 728 C C . THR A 1 94 ? 9.238 1.819 -8.549 1.00 84.75 94 THR A C 1
ATOM 730 O O . THR A 1 94 ? 8.348 1.110 -8.997 1.00 84.75 94 THR A O 1
ATOM 733 N N . GLY A 1 95 ? 8.943 2.858 -7.760 1.00 87.69 95 GLY A N 1
ATOM 734 C CA . GLY A 1 95 ? 7.557 3.263 -7.488 1.00 87.69 95 GLY A CA 1
ATOM 735 C C . GLY A 1 95 ? 6.853 2.526 -6.338 1.00 87.69 95 GLY A C 1
ATOM 736 O O . GLY A 1 95 ? 5.635 2.632 -6.216 1.00 87.69 95 GLY A O 1
ATOM 737 N N . LYS A 1 96 ? 7.580 1.845 -5.437 1.00 86.88 96 LYS A N 1
ATOM 738 C CA . LYS A 1 96 ? 6.997 1.231 -4.217 1.00 86.88 96 LYS A CA 1
ATOM 739 C C . LYS A 1 96 ? 6.185 2.225 -3.378 1.00 86.88 96 LYS A C 1
ATOM 741 O O . LYS A 1 96 ? 5.022 1.985 -3.071 1.00 86.88 96 LYS A O 1
ATOM 746 N N . THR A 1 97 ? 6.794 3.365 -3.037 1.00 86.06 97 THR A N 1
ATOM 747 C CA . THR A 1 97 ? 6.142 4.429 -2.253 1.00 86.06 97 THR A CA 1
ATOM 748 C C . THR A 1 97 ? 4.950 5.010 -3.005 1.00 86.06 97 THR A C 1
ATOM 750 O O . THR A 1 97 ? 3.902 5.224 -2.406 1.00 86.06 97 THR A O 1
ATOM 753 N N . HIS A 1 98 ? 5.079 5.199 -4.321 1.00 88.81 98 HIS A N 1
ATOM 754 C CA . HIS A 1 98 ? 3.971 5.645 -5.158 1.00 88.81 98 HIS A CA 1
ATOM 755 C C . HIS A 1 98 ? 2.816 4.635 -5.128 1.00 88.81 98 HIS A C 1
ATOM 757 O O . HIS A 1 98 ? 1.677 5.023 -4.937 1.00 88.81 98 HIS A O 1
ATOM 763 N N . THR A 1 99 ? 3.082 3.333 -5.212 1.00 91.69 99 THR A N 1
ATOM 764 C CA . THR A 1 99 ? 2.032 2.303 -5.155 1.00 91.69 99 THR A CA 1
ATOM 765 C C . THR A 1 99 ? 1.328 2.267 -3.795 1.00 91.69 99 THR A C 1
ATOM 767 O O . THR A 1 99 ? 0.102 2.297 -3.740 1.00 91.69 99 THR A O 1
ATOM 770 N N . MET A 1 100 ? 2.081 2.252 -2.690 1.00 90.12 100 MET A N 1
ATOM 771 C CA . MET A 1 100 ? 1.498 2.115 -1.348 1.00 90.12 100 MET A CA 1
ATOM 772 C C . MET A 1 100 ? 0.859 3.409 -0.837 1.00 90.12 100 MET A C 1
ATOM 774 O O . MET A 1 100 ? -0.292 3.397 -0.410 1.00 90.12 100 MET A O 1
ATOM 778 N N . ARG A 1 101 ? 1.584 4.531 -0.890 1.00 87.00 101 ARG A N 1
ATOM 779 C CA . ARG A 1 101 ? 1.130 5.830 -0.368 1.00 87.00 101 ARG A CA 1
ATOM 780 C C . ARG A 1 101 ? 0.378 6.632 -1.421 1.00 87.00 101 ARG A C 1
ATOM 782 O O . ARG A 1 101 ? -0.702 7.152 -1.149 1.00 87.00 101 ARG A O 1
ATOM 789 N N . GLY A 1 102 ? 0.933 6.697 -2.625 1.00 88.50 102 GLY A N 1
ATOM 790 C CA . GLY A 1 102 ? 0.409 7.530 -3.700 1.00 88.50 102 GLY A CA 1
ATOM 791 C C . GLY A 1 102 ? 1.116 8.862 -3.884 1.00 88.50 102 GLY A C 1
ATOM 792 O O . GLY A 1 102 ? 2.132 9.149 -3.247 1.00 88.50 102 GLY A O 1
ATOM 793 N N . GLY A 1 103 ? 0.562 9.645 -4.804 1.00 84.44 103 GLY A N 1
ATOM 794 C CA . GLY A 1 103 ? 0.931 11.031 -5.072 1.00 84.44 103 GLY A CA 1
ATOM 795 C C . GLY A 1 103 ? 0.148 12.030 -4.219 1.00 84.44 103 GLY A C 1
ATOM 796 O O . GLY A 1 103 ? -0.535 11.669 -3.261 1.00 84.44 103 GLY A O 1
ATOM 797 N N . LYS A 1 104 ? 0.274 13.315 -4.567 1.00 77.38 104 LYS A N 1
ATOM 798 C CA . LYS A 1 104 ? -0.362 14.422 -3.829 1.00 77.38 104 LYS A CA 1
ATOM 799 C C . LYS A 1 104 ? -1.823 14.631 -4.227 1.00 77.38 104 LYS A C 1
ATOM 801 O O . LYS A 1 104 ? -2.589 15.192 -3.449 1.00 77.38 104 LYS A O 1
ATOM 806 N N . SER A 1 105 ? -2.206 14.220 -5.435 1.00 87.19 105 SER A N 1
ATOM 807 C CA . SER A 1 105 ? -3.578 14.367 -5.918 1.00 87.19 105 SER A CA 1
ATOM 808 C C . SER A 1 105 ? -4.486 13.231 -5.429 1.00 87.19 105 SER A C 1
ATOM 810 O O . SER A 1 105 ? -4.032 12.133 -5.104 1.00 87.19 105 SER A O 1
ATOM 812 N N . LEU A 1 106 ? -5.801 13.475 -5.415 1.00 84.38 106 LEU A N 1
ATOM 813 C CA . LEU A 1 106 ? -6.796 12.460 -5.046 1.00 84.38 106 LEU A CA 1
ATOM 814 C C . LEU A 1 106 ? -6.739 11.225 -5.959 1.00 84.38 106 LEU A C 1
ATOM 816 O O . LEU A 1 106 ? -6.846 10.100 -5.472 1.00 84.38 106 LEU A O 1
ATOM 820 N N . ALA A 1 107 ? -6.531 11.426 -7.264 1.00 87.88 107 ALA A N 1
ATOM 821 C CA . ALA A 1 107 ? -6.429 10.342 -8.242 1.00 87.88 107 ALA A CA 1
ATOM 822 C C . ALA A 1 107 ? -5.188 9.464 -8.005 1.00 87.88 107 ALA A C 1
ATOM 824 O O . ALA A 1 107 ? -5.232 8.246 -8.190 1.00 87.88 107 ALA A O 1
ATOM 825 N N . GLU A 1 108 ? -4.099 10.063 -7.525 1.00 90.62 108 GLU A N 1
ATOM 826 C CA . GLU A 1 108 ? -2.835 9.371 -7.288 1.00 90.62 108 GLU A CA 1
ATOM 827 C C . GLU A 1 108 ? -2.741 8.697 -5.917 1.00 90.62 108 GLU A C 1
ATOM 829 O O . GLU A 1 108 ? -1.728 8.046 -5.652 1.00 90.62 108 GLU A O 1
ATOM 834 N N . ARG A 1 109 ? -3.756 8.808 -5.047 1.00 91.44 109 ARG A N 1
ATOM 835 C CA . ARG A 1 109 ? -3.794 8.092 -3.758 1.00 91.44 109 ARG A CA 1
ATOM 836 C C . ARG A 1 109 ? -3.473 6.610 -3.961 1.00 91.44 109 ARG A C 1
ATOM 838 O O . ARG A 1 109 ? -3.997 5.987 -4.881 1.00 91.44 109 ARG A O 1
ATOM 845 N N . GLY A 1 110 ? -2.586 6.064 -3.133 1.00 91.94 110 GLY A N 1
ATOM 846 C CA . GLY A 1 110 ? -2.114 4.685 -3.245 1.00 91.94 110 GLY A CA 1
ATOM 847 C C . GLY A 1 110 ? -3.010 3.675 -2.541 1.00 91.94 110 GLY A C 1
ATOM 848 O O . GLY A 1 110 ? -4.130 3.981 -2.131 1.00 91.94 110 GLY A O 1
ATOM 849 N N . VAL A 1 111 ? -2.490 2.461 -2.384 1.00 93.38 111 VAL A N 1
ATOM 850 C CA . VAL A 1 111 ? -3.186 1.339 -1.741 1.00 93.38 111 VAL A CA 1
ATOM 851 C C . VAL A 1 111 ? -3.639 1.674 -0.318 1.00 93.38 111 VAL A C 1
ATOM 853 O O . VAL A 1 111 ? -4.791 1.418 0.010 1.00 93.38 111 VAL A O 1
ATOM 856 N N . ILE A 1 112 ? -2.782 2.280 0.510 1.00 90.56 112 ILE A N 1
ATOM 857 C CA . ILE A 1 112 ? -3.054 2.558 1.932 1.00 90.56 112 ILE A CA 1
ATOM 858 C C . ILE A 1 112 ? -4.299 3.446 2.128 1.00 90.56 112 ILE A C 1
ATOM 860 O O . ILE A 1 112 ? -5.263 2.988 2.748 1.00 90.56 112 ILE A O 1
ATOM 864 N N . PRO A 1 113 ? -4.351 4.685 1.592 1.00 89.88 113 PRO A N 1
ATOM 865 C CA . PRO A 1 113 ? -5.519 5.548 1.782 1.00 89.88 113 PRO A CA 1
ATOM 866 C C . PRO A 1 113 ? -6.790 4.992 1.117 1.00 89.88 113 PRO A C 1
ATOM 868 O O . PRO A 1 113 ? -7.896 5.235 1.604 1.00 89.88 113 PRO A O 1
ATOM 871 N N . ARG A 1 114 ? -6.664 4.230 0.020 1.00 93.38 114 ARG A N 1
ATOM 872 C CA . ARG A 1 114 ? -7.808 3.578 -0.642 1.00 93.38 114 ARG A CA 1
ATOM 873 C C . ARG A 1 114 ? -8.370 2.425 0.188 1.00 93.38 114 ARG A C 1
ATOM 875 O O . ARG A 1 114 ? -9.587 2.325 0.332 1.00 93.38 114 ARG A O 1
ATOM 882 N N . LEU A 1 115 ? -7.495 1.604 0.768 1.00 93.44 115 LEU A N 1
ATOM 883 C CA . LEU A 1 115 ? -7.861 0.479 1.626 1.00 93.44 115 LEU A CA 1
ATOM 884 C C . LEU A 1 115 ? -8.639 0.965 2.845 1.00 93.44 115 LEU A C 1
ATOM 886 O O . LEU A 1 115 ? -9.724 0.456 3.117 1.00 93.44 115 LEU A O 1
ATOM 890 N N . LEU A 1 116 ? -8.143 1.994 3.529 1.00 91.50 116 LEU A N 1
ATOM 891 C CA . LEU A 1 116 ? -8.841 2.510 4.701 1.00 91.50 116 LEU A CA 1
ATOM 892 C C . LEU A 1 116 ? -10.160 3.191 4.353 1.00 91.50 116 LEU A C 1
ATOM 894 O O . LEU A 1 116 ? -11.149 2.973 5.044 1.00 91.50 116 LEU A O 1
ATOM 898 N N . SER A 1 117 ? -10.233 3.932 3.244 1.00 92.62 117 SER A N 1
ATOM 899 C CA . SER A 1 117 ? -11.516 4.449 2.749 1.00 92.62 117 SER A CA 1
ATOM 900 C C . SER A 1 117 ? -12.536 3.320 2.520 1.00 92.62 117 SER A C 1
ATOM 902 O O . SER A 1 117 ? -13.698 3.432 2.922 1.00 92.62 117 SER A O 1
ATOM 904 N N . ALA A 1 118 ? -12.099 2.192 1.946 1.00 93.81 118 ALA A N 1
ATOM 905 C CA . ALA A 1 118 ? -12.945 1.017 1.761 1.00 93.81 118 ALA A CA 1
ATOM 906 C C . ALA A 1 118 ? -13.369 0.373 3.094 1.00 93.81 118 ALA A C 1
ATOM 908 O O . ALA A 1 118 ? -14.539 0.003 3.223 1.00 93.81 118 ALA A O 1
ATOM 909 N N . ILE A 1 119 ? -12.461 0.292 4.074 1.00 92.88 119 ILE A N 1
ATOM 910 C CA . ILE A 1 119 ? -12.747 -0.199 5.429 1.00 92.88 119 ILE A CA 1
ATOM 911 C C . ILE A 1 119 ? -13.799 0.684 6.097 1.00 92.88 119 ILE A C 1
ATOM 913 O O . ILE A 1 119 ? -14.879 0.182 6.384 1.00 92.88 119 ILE A O 1
ATOM 917 N N . TYR A 1 120 ? -13.584 1.998 6.221 1.00 92.81 120 TYR A N 1
ATOM 918 C CA . TYR A 1 120 ? -14.559 2.894 6.858 1.00 92.81 120 TYR A CA 1
ATOM 919 C C . TYR A 1 120 ? -15.923 2.884 6.162 1.00 92.81 120 TYR A C 1
ATOM 921 O O . TYR A 1 120 ? -16.961 2.928 6.821 1.00 92.81 120 TYR A O 1
ATOM 929 N N . ARG A 1 121 ? -15.954 2.810 4.823 1.00 93.81 121 ARG A N 1
ATOM 930 C CA . ARG A 1 121 ? -17.217 2.690 4.077 1.00 93.81 121 ARG A CA 1
ATOM 931 C C . ARG A 1 121 ? -17.955 1.400 4.434 1.00 93.81 121 ARG A C 1
ATOM 933 O O . ARG A 1 121 ? -19.181 1.406 4.529 1.00 93.81 121 ARG A O 1
ATOM 940 N N . ARG A 1 122 ? -17.225 0.294 4.596 1.00 92.44 122 ARG A N 1
ATOM 941 C CA . ARG A 1 122 ? -17.791 -1.009 4.955 1.00 92.44 122 ARG A CA 1
ATOM 942 C C . ARG A 1 122 ? -18.223 -1.047 6.422 1.00 92.44 122 ARG A C 1
ATOM 944 O O . ARG A 1 122 ? -19.326 -1.522 6.668 1.00 92.44 122 ARG A O 1
ATOM 951 N N . SER A 1 123 ? -17.441 -0.472 7.336 1.00 91.25 123 SER A N 1
ATOM 952 C CA . SER A 1 123 ? -17.776 -0.306 8.757 1.00 91.25 123 SER A CA 1
ATOM 953 C C . SER A 1 123 ? -19.110 0.412 8.935 1.00 91.25 123 SER A C 1
ATOM 955 O O . SER A 1 123 ? -20.050 -0.167 9.467 1.00 91.25 123 SER A O 1
ATOM 957 N N . LYS A 1 124 ? -19.256 1.604 8.335 1.00 92.00 124 LYS A N 1
ATOM 958 C CA . LYS A 1 124 ? -20.508 2.380 8.387 1.00 92.00 124 LYS A CA 1
ATOM 959 C C . LYS A 1 124 ? -21.709 1.620 7.833 1.00 92.00 124 LYS A C 1
ATOM 961 O O . LYS A 1 124 ? -22.831 1.812 8.291 1.00 92.00 124 LYS A O 1
ATOM 966 N N . LYS A 1 125 ? -21.493 0.792 6.805 1.00 93.44 125 LYS A N 1
ATOM 967 C CA . LYS A 1 125 ? -22.556 -0.045 6.246 1.00 93.44 125 LYS A CA 1
ATOM 968 C C . LYS A 1 125 ? -22.981 -1.133 7.237 1.00 93.44 125 LYS A C 1
ATOM 970 O O . LYS A 1 125 ? -24.173 -1.320 7.410 1.00 93.44 125 LYS A O 1
ATOM 975 N N . ILE A 1 126 ? -22.035 -1.807 7.887 1.00 91.69 126 ILE A N 1
ATOM 976 C CA . ILE A 1 126 ? -22.321 -2.856 8.879 1.00 91.69 126 ILE A CA 1
ATOM 977 C C . ILE A 1 126 ? -23.048 -2.279 10.096 1.00 91.69 126 ILE A C 1
ATOM 979 O O . ILE A 1 126 ? -24.065 -2.824 10.514 1.00 91.69 126 ILE A O 1
ATOM 983 N N . GLU A 1 127 ? -22.576 -1.155 10.627 1.00 91.69 127 GLU A N 1
ATOM 984 C CA . GLU A 1 127 ? -23.212 -0.473 11.763 1.00 91.69 127 GLU A CA 1
ATOM 985 C C . GLU A 1 127 ? -24.649 -0.061 11.428 1.00 91.69 127 GLU A C 1
ATOM 987 O O . GLU A 1 127 ? -25.564 -0.263 12.220 1.00 91.69 127 GLU A O 1
ATOM 992 N N . LYS A 1 128 ? -24.870 0.455 10.212 1.00 93.88 128 LYS A N 1
ATOM 993 C CA . LYS A 1 128 ? -26.207 0.807 9.733 1.00 93.88 128 LYS A CA 1
ATOM 994 C C . LYS A 1 128 ? -27.106 -0.419 9.549 1.00 93.88 128 LYS A C 1
ATOM 996 O O . LYS A 1 128 ? -28.243 -0.397 10.003 1.00 93.88 128 LYS A O 1
ATOM 1001 N N . ASP A 1 129 ? -26.617 -1.453 8.865 1.00 94.25 129 ASP A N 1
ATOM 1002 C CA . ASP A 1 129 ? -27.389 -2.660 8.535 1.00 94.25 129 ASP A CA 1
ATOM 1003 C C . ASP A 1 129 ? -27.713 -3.497 9.792 1.00 94.25 129 ASP A C 1
ATOM 1005 O O . ASP A 1 129 ? -28.667 -4.269 9.782 1.00 94.25 129 ASP A O 1
ATOM 1009 N N . SER A 1 130 ? -26.941 -3.334 10.872 1.00 92.69 130 SER A N 1
ATOM 1010 C CA . SER A 1 130 ? -27.171 -3.973 12.177 1.00 92.69 130 SER A CA 1
ATOM 1011 C C . SER A 1 130 ? -27.975 -3.117 13.161 1.00 92.69 130 SER A C 1
ATOM 1013 O O . SER A 1 130 ? -28.098 -3.498 14.320 1.00 92.69 130 SER A O 1
ATOM 1015 N N . GLU A 1 131 ? -28.485 -1.954 12.737 1.00 91.69 131 GLU A N 1
ATOM 1016 C CA . GLU A 1 131 ? -29.181 -0.997 13.614 1.00 91.69 131 GLU A CA 1
ATOM 1017 C C . GLU A 1 131 ? -28.356 -0.616 14.863 1.00 91.69 131 GLU A C 1
ATOM 1019 O O . GLU A 1 131 ? -28.887 -0.357 15.940 1.00 91.69 131 GLU A O 1
ATOM 1024 N N . GLY A 1 132 ? -27.028 -0.579 14.714 1.00 86.88 132 GLY A N 1
ATOM 1025 C CA . GLY A 1 132 ? -26.084 -0.280 15.787 1.00 86.88 132 GLY A CA 1
ATOM 1026 C C . GLY A 1 132 ? -25.731 -1.460 16.694 1.00 86.88 132 GLY A C 1
ATOM 1027 O O . GLY A 1 132 ? -24.902 -1.272 17.578 1.00 86.88 132 GLY A O 1
ATOM 1028 N N . ALA A 1 133 ? -26.286 -2.659 16.479 1.00 89.81 133 ALA A N 1
ATOM 1029 C CA . ALA A 1 133 ? -25.963 -3.849 17.274 1.00 89.81 133 ALA A CA 1
ATOM 1030 C C . ALA A 1 133 ? -24.516 -4.341 17.079 1.00 89.81 133 ALA A C 1
ATOM 1032 O O . ALA A 1 133 ? -23.971 -5.035 17.934 1.00 89.81 133 ALA A O 1
ATOM 1033 N N . VAL A 1 134 ? -23.880 -3.992 15.957 1.00 88.69 134 VAL A N 1
ATOM 1034 C CA . VAL A 1 134 ? -22.464 -4.276 15.701 1.00 88.69 134 VAL A CA 1
ATOM 1035 C C . VAL A 1 134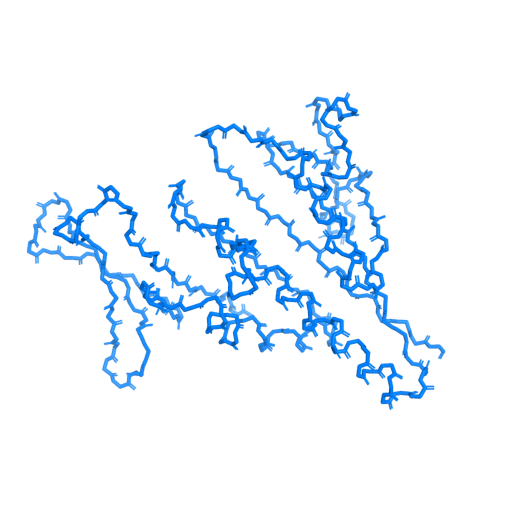 ? -21.705 -2.963 15.598 1.00 88.69 134 VAL A C 1
ATOM 1037 O O . VAL A 1 134 ? -22.063 -2.113 14.783 1.00 88.69 134 VAL A O 1
ATOM 1040 N N . GLN A 1 135 ? -20.628 -2.832 16.373 1.00 87.44 135 GLN A N 1
ATOM 1041 C CA . GLN A 1 135 ? -19.697 -1.709 16.288 1.00 87.44 135 GLN A CA 1
ATOM 1042 C C . GLN A 1 135 ? -18.377 -2.147 15.661 1.00 87.44 135 GLN A C 1
ATOM 1044 O O . GLN A 1 135 ? -17.886 -3.255 15.908 1.00 87.44 135 GLN A O 1
ATOM 1049 N N . VAL A 1 136 ? -17.804 -1.277 14.826 1.00 87.62 136 VAL A N 1
ATOM 1050 C CA . VAL A 1 136 ? -16.512 -1.529 14.193 1.00 87.62 136 VAL A CA 1
ATOM 1051 C C . VAL A 1 136 ? -15.491 -0.517 14.680 1.00 87.62 136 VAL A C 1
ATOM 1053 O O . VAL A 1 136 ? -15.564 0.668 14.360 1.00 87.62 136 VAL A O 1
ATOM 1056 N N . GLU A 1 137 ? -14.481 -1.009 15.384 1.00 89.56 137 GLU A N 1
ATOM 1057 C CA . GLU A 1 137 ? -13.366 -0.194 15.840 1.00 89.56 137 GLU A CA 1
ATOM 1058 C C . GLU A 1 137 ? -12.165 -0.370 14.912 1.00 89.56 137 GLU A C 1
ATOM 1060 O O . GLU A 1 137 ? -11.818 -1.476 14.482 1.00 89.56 137 GLU A O 1
ATOM 1065 N N . VAL A 1 138 ? -11.537 0.756 14.581 1.00 89.69 138 VAL A N 1
ATOM 1066 C CA . VAL A 1 138 ? -10.333 0.804 13.755 1.00 89.69 138 VAL A CA 1
ATOM 1067 C C . VAL A 1 138 ? -9.250 1.504 14.558 1.00 89.69 138 VAL A C 1
ATOM 1069 O O . VAL A 1 138 ? -9.453 2.616 15.055 1.00 89.69 138 VAL A O 1
ATOM 1072 N N . ALA A 1 139 ? -8.100 0.851 14.660 1.00 90.38 139 ALA A N 1
ATOM 1073 C CA . ALA A 1 139 ? -6.903 1.397 15.269 1.00 90.38 139 ALA A CA 1
ATOM 1074 C C . ALA A 1 139 ? -5.723 1.300 14.298 1.00 90.38 139 ALA A C 1
ATOM 1076 O O . ALA A 1 139 ? -5.692 0.463 13.390 1.00 90.38 139 ALA A O 1
ATOM 1077 N N . LEU A 1 140 ? -4.764 2.205 14.471 1.00 88.94 140 LEU A N 1
ATOM 1078 C CA . LEU A 1 140 ? -3.561 2.289 13.664 1.00 88.94 140 LEU A CA 1
ATOM 1079 C C . LEU A 1 140 ? -2.332 2.087 14.543 1.00 88.94 140 LEU A C 1
ATOM 1081 O O . LEU A 1 140 ? -2.086 2.856 15.471 1.00 88.94 140 LEU A O 1
ATOM 1085 N N . GLU A 1 141 ? -1.523 1.113 14.155 1.00 90.06 141 GLU A N 1
ATOM 1086 C CA . GLU A 1 141 ? -0.131 0.977 14.560 1.00 90.06 141 GLU A CA 1
ATOM 1087 C C . GLU A 1 141 ? 0.753 1.320 13.358 1.00 90.06 141 GLU A C 1
ATOM 1089 O O . GLU A 1 141 ? 0.484 0.879 12.234 1.00 90.06 141 GLU A O 1
ATOM 1094 N N . TYR A 1 142 ? 1.815 2.104 13.559 1.00 88.31 142 TYR A N 1
ATOM 1095 C CA . TYR A 1 142 ? 2.694 2.468 12.452 1.00 88.31 142 TYR A CA 1
ATOM 1096 C C . TYR A 1 142 ? 4.161 2.509 12.872 1.00 88.31 142 TYR A C 1
ATOM 1098 O O . TYR A 1 142 ? 4.553 3.278 13.743 1.00 88.31 142 TYR A O 1
ATOM 1106 N N . PHE A 1 143 ? 4.986 1.688 12.223 1.00 89.12 143 PHE A N 1
ATOM 1107 C CA . PHE A 1 143 ? 6.411 1.570 12.515 1.00 89.12 143 PHE A CA 1
ATOM 1108 C C . PHE A 1 143 ? 7.253 1.460 11.243 1.00 89.12 143 PHE A C 1
ATOM 1110 O O . PHE A 1 143 ? 6.771 1.073 10.175 1.00 89.12 143 PHE A O 1
ATOM 1117 N N . GLU A 1 144 ? 8.540 1.776 11.367 1.00 84.31 144 GLU A N 1
ATOM 1118 C CA . GLU A 1 144 ? 9.556 1.494 10.356 1.00 84.31 144 GLU A CA 1
ATOM 1119 C C . GLU A 1 144 ? 10.554 0.454 10.874 1.00 84.31 144 GLU A C 1
ATOM 1121 O O . GLU A 1 144 ? 10.953 0.485 12.036 1.00 84.31 144 GLU A O 1
ATOM 1126 N N . ILE A 1 145 ? 10.967 -0.470 10.003 1.00 85.69 145 ILE A N 1
ATOM 1127 C CA . ILE A 1 145 ? 12.106 -1.355 10.265 1.00 85.69 145 ILE A CA 1
ATOM 1128 C C . ILE A 1 145 ? 13.320 -0.761 9.559 1.00 85.69 145 ILE A C 1
ATOM 1130 O O . ILE A 1 145 ? 13.318 -0.601 8.335 1.00 85.69 145 ILE A O 1
ATOM 1134 N N . TYR A 1 146 ? 14.356 -0.435 10.322 1.00 81.12 146 TYR A N 1
ATOM 1135 C CA . TYR A 1 146 ? 15.585 0.160 9.820 1.00 81.12 146 TYR A CA 1
ATOM 1136 C C . TYR A 1 146 ? 16.804 -0.470 10.495 1.00 81.12 146 TYR A C 1
ATOM 1138 O O . TYR A 1 146 ? 16.915 -0.448 11.717 1.00 81.12 146 TYR A O 1
ATOM 1146 N N . CYS A 1 147 ? 17.722 -1.023 9.694 1.00 81.56 147 CYS A N 1
ATOM 1147 C CA . CYS A 1 147 ? 18.910 -1.747 10.173 1.00 81.56 147 CYS A CA 1
ATOM 1148 C C . CYS A 1 147 ? 18.574 -2.778 11.269 1.00 81.56 147 CYS A C 1
ATOM 1150 O O . CYS A 1 147 ? 19.155 -2.742 12.352 1.00 81.56 147 CYS A O 1
ATOM 1152 N N . ASP A 1 148 ? 17.595 -3.646 10.991 1.00 82.12 148 ASP A N 1
ATOM 1153 C CA . ASP A 1 148 ? 17.095 -4.698 11.893 1.00 82.12 148 ASP A CA 1
ATOM 1154 C C . ASP A 1 148 ? 16.517 -4.198 13.228 1.00 82.12 148 ASP A C 1
ATOM 1156 O O . ASP A 1 148 ? 16.383 -4.955 14.189 1.00 82.12 148 ASP A O 1
ATOM 1160 N N . ARG A 1 149 ? 16.137 -2.918 13.295 1.00 86.25 149 ARG A N 1
ATOM 1161 C CA . ARG A 1 149 ? 15.509 -2.296 14.466 1.00 86.25 149 ARG A CA 1
ATOM 1162 C C . ARG A 1 149 ? 14.144 -1.736 14.106 1.00 86.25 149 ARG A C 1
ATOM 1164 O O . ARG A 1 149 ? 13.963 -1.190 13.020 1.00 86.25 149 ARG A O 1
ATOM 1171 N N . VAL A 1 150 ? 13.193 -1.868 15.026 1.00 89.31 150 VAL A N 1
ATOM 1172 C CA . VAL A 1 150 ? 11.826 -1.361 14.862 1.00 89.31 150 VAL A CA 1
ATOM 1173 C C . VAL A 1 150 ? 11.708 0.006 15.516 1.00 89.31 150 VAL A C 1
ATOM 1175 O O . VAL A 1 150 ? 12.103 0.178 16.665 1.00 89.31 150 VAL A O 1
ATOM 1178 N N . TYR A 1 151 ? 11.139 0.973 14.814 1.00 88.12 151 TYR A N 1
ATOM 1179 C CA . TYR A 1 151 ? 10.950 2.331 15.304 1.00 88.12 151 TYR A CA 1
ATOM 1180 C C . TYR A 1 151 ? 9.489 2.738 15.162 1.00 88.12 151 TYR A C 1
ATOM 1182 O O . TYR A 1 151 ? 8.933 2.667 14.068 1.00 88.12 151 TYR A O 1
ATOM 1190 N N . ASP A 1 152 ? 8.883 3.182 16.258 1.00 91.19 152 ASP A N 1
ATOM 1191 C CA . ASP A 1 152 ? 7.523 3.720 16.261 1.00 91.19 152 ASP A CA 1
ATOM 1192 C C . ASP A 1 152 ? 7.468 5.048 15.497 1.00 91.19 152 ASP A C 1
ATOM 1194 O O . ASP A 1 152 ? 8.186 5.996 15.829 1.00 91.19 152 ASP A O 1
ATOM 1198 N N . LEU A 1 153 ? 6.623 5.126 14.467 1.00 89.56 153 LEU A N 1
ATOM 1199 C CA . LEU A 1 153 ? 6.477 6.331 13.655 1.00 89.56 153 LEU A CA 1
ATOM 1200 C C . LEU A 1 153 ? 5.594 7.395 14.316 1.00 89.56 153 LEU A C 1
ATOM 1202 O O . LEU A 1 153 ? 5.663 8.559 13.919 1.00 89.56 153 LEU A O 1
ATOM 1206 N N . PHE A 1 154 ? 4.823 7.061 15.351 1.00 91.12 154 PHE A N 1
ATOM 1207 C CA . PHE A 1 154 ? 4.140 8.065 16.167 1.00 91.12 154 PHE A CA 1
ATOM 1208 C C . PHE A 1 154 ? 5.070 8.792 17.134 1.00 91.12 154 PHE A C 1
ATOM 1210 O O . PHE A 1 154 ? 4.751 9.916 17.530 1.00 91.12 154 PHE A O 1
ATOM 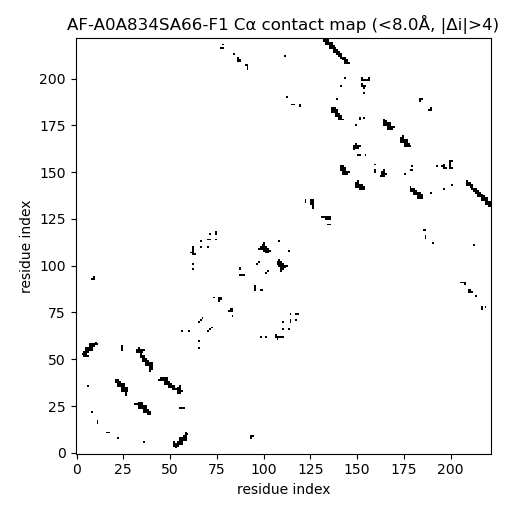1217 N N . GLU A 1 155 ? 6.226 8.210 17.446 1.00 91.06 155 GLU A N 1
ATOM 1218 C CA . GLU A 1 155 ? 7.264 8.872 18.227 1.00 91.06 155 GLU A CA 1
ATOM 1219 C C . GLU A 1 155 ? 8.214 9.665 17.315 1.00 91.06 155 GLU A C 1
ATOM 1221 O O . GLU A 1 155 ? 8.668 9.145 16.284 1.00 91.06 155 GLU A O 1
ATOM 1226 N N . PRO A 1 156 ? 8.539 10.923 17.664 1.00 90.00 156 PRO A N 1
ATOM 1227 C CA . PRO A 1 156 ? 9.521 11.704 16.927 1.00 90.00 156 PRO A CA 1
ATOM 1228 C C . PRO A 1 156 ? 10.923 11.083 17.081 1.00 90.00 156 PRO A C 1
ATOM 1230 O O . PRO A 1 156 ? 11.212 10.498 18.132 1.00 90.00 156 PRO A O 1
ATOM 1233 N N . PRO A 1 157 ? 11.809 11.194 16.070 1.00 87.94 157 PRO A N 1
ATOM 1234 C CA . PRO A 1 157 ? 13.115 10.530 16.069 1.00 87.94 157 PRO A CA 1
ATOM 1235 C C . PRO A 1 157 ? 13.955 10.765 17.331 1.00 87.94 157 PRO A C 1
ATOM 1237 O O . PRO A 1 157 ? 14.639 9.852 17.785 1.00 87.94 157 PRO A O 1
ATOM 1240 N N . GLU A 1 158 ? 13.860 11.950 17.937 1.00 89.25 158 GLU A N 1
ATOM 1241 C CA . GLU A 1 158 ? 14.627 12.351 19.121 1.00 89.25 158 GLU A CA 1
ATOM 1242 C C . GLU A 1 158 ? 14.213 11.598 20.393 1.00 89.25 158 GLU A C 1
ATOM 1244 O O . GLU A 1 158 ? 14.994 11.510 21.338 1.00 89.25 158 GLU A O 1
ATOM 1249 N N . LYS A 1 159 ? 12.989 11.057 20.433 1.00 90.31 159 LYS A N 1
ATOM 1250 C CA . LYS A 1 159 ? 12.462 10.295 21.577 1.00 90.31 159 LYS A CA 1
ATOM 1251 C C . LYS A 1 159 ? 12.639 8.787 21.431 1.00 90.31 159 LYS A C 1
ATOM 1253 O O . LYS A 1 159 ? 12.404 8.047 22.386 1.00 90.31 159 LYS A O 1
ATOM 1258 N N . ARG A 1 160 ? 13.037 8.312 20.251 1.00 89.62 160 ARG A N 1
ATOM 1259 C CA . ARG A 1 160 ? 13.156 6.879 19.977 1.00 89.62 160 ARG A CA 1
ATOM 1260 C C . ARG A 1 160 ? 14.402 6.298 20.627 1.00 89.62 160 ARG A C 1
ATOM 1262 O O . ARG A 1 160 ? 15.476 6.896 20.622 1.00 89.62 160 ARG A O 1
ATOM 1269 N N . THR A 1 161 ? 14.281 5.074 21.128 1.00 89.00 161 THR A N 1
ATOM 1270 C CA . THR A 1 161 ? 15.436 4.325 21.621 1.00 89.00 161 THR A CA 1
ATOM 1271 C C . THR A 1 161 ? 16.360 3.979 20.448 1.00 89.00 161 THR A C 1
ATOM 1273 O O . THR A 1 161 ? 15.891 3.450 19.439 1.00 89.00 161 THR A O 1
ATOM 1276 N N . PRO A 1 162 ? 17.686 4.199 20.544 1.00 87.56 162 PRO A N 1
ATOM 1277 C CA . PRO A 1 162 ? 18.602 3.845 19.461 1.00 87.56 162 PRO A CA 1
ATOM 1278 C C . PRO A 1 162 ? 18.534 2.363 19.082 1.00 87.56 162 PRO A C 1
ATOM 1280 O O . PRO A 1 162 ? 18.697 2.025 17.911 1.00 87.56 162 PRO A O 1
ATOM 1283 N N . SER A 1 163 ? 18.268 1.486 20.055 1.00 90.94 163 SER A N 1
ATOM 1284 C CA . SER A 1 163 ? 18.103 0.038 19.882 1.00 90.94 163 SER A CA 1
ATOM 1285 C C . SER A 1 163 ? 16.813 -0.375 19.166 1.00 90.94 163 SER A C 1
ATOM 1287 O O . SER A 1 163 ? 16.709 -1.531 18.772 1.00 90.94 163 SER A O 1
ATOM 1289 N N . GLY A 1 164 ? 15.852 0.535 18.994 1.00 91.44 164 GLY A N 1
ATOM 1290 C CA . GLY A 1 164 ? 14.505 0.210 18.539 1.00 91.44 164 GLY A CA 1
ATOM 1291 C C . GLY A 1 164 ? 13.659 -0.501 19.602 1.00 91.44 164 GLY A C 1
ATOM 1292 O O . GLY A 1 164 ? 14.122 -0.800 20.710 1.00 91.44 164 GLY A O 1
ATOM 1293 N N . LEU A 1 165 ? 12.398 -0.747 19.249 1.00 92.50 165 LEU A N 1
ATOM 1294 C CA . LEU A 1 165 ? 11.429 -1.498 20.036 1.00 92.50 165 LEU A CA 1
ATOM 1295 C C . LEU A 1 165 ? 11.728 -3.006 19.985 1.00 92.50 165 LEU A C 1
ATOM 1297 O O . LEU A 1 165 ? 12.071 -3.531 18.920 1.00 92.50 165 LEU A O 1
ATOM 1301 N N . PRO A 1 166 ? 11.586 -3.727 21.111 1.00 93.88 166 PRO A N 1
ATOM 1302 C CA . PRO A 1 166 ? 11.841 -5.157 21.150 1.00 93.88 166 PRO A CA 1
ATOM 1303 C C . PRO A 1 166 ? 10.715 -5.956 20.486 1.00 93.88 166 PRO A C 1
ATOM 1305 O O . PRO A 1 166 ? 9.530 -5.696 20.694 1.00 93.88 166 PRO A O 1
ATOM 1308 N N . ILE A 1 167 ? 11.103 -6.992 19.746 1.00 90.38 167 ILE A N 1
ATOM 1309 C CA . ILE A 1 167 ? 10.195 -7.974 19.148 1.00 90.38 167 ILE A CA 1
ATOM 1310 C C . ILE A 1 167 ? 10.126 -9.197 20.070 1.00 90.38 167 ILE A C 1
ATOM 1312 O O . ILE A 1 167 ? 11.160 -9.680 20.536 1.00 90.38 167 ILE A O 1
ATOM 1316 N N . ARG A 1 168 ? 8.922 -9.705 20.349 1.00 92.00 168 ARG A N 1
ATOM 1317 C CA . ARG A 1 168 ? 8.702 -10.911 21.167 1.00 92.00 168 ARG A CA 1
ATOM 1318 C C . ARG A 1 168 ? 7.727 -11.874 20.502 1.00 92.00 168 ARG A C 1
ATOM 1320 O O . ARG A 1 168 ? 6.912 -11.466 19.683 1.00 92.00 168 ARG A O 1
ATOM 1327 N N . ASP A 1 169 ? 7.794 -13.143 20.889 1.00 91.75 169 ASP A N 1
ATOM 1328 C CA . ASP A 1 169 ? 6.734 -14.108 20.598 1.00 91.75 169 ASP A CA 1
ATOM 1329 C C . ASP A 1 169 ? 5.653 -14.041 21.685 1.00 91.75 169 ASP A C 1
ATOM 1331 O O . ASP A 1 169 ? 5.955 -14.032 22.881 1.00 91.75 169 ASP A O 1
ATOM 1335 N N . ASN A 1 170 ? 4.394 -13.982 21.266 1.00 86.31 170 ASN A N 1
ATOM 1336 C CA . ASN A 1 170 ? 3.223 -14.096 22.117 1.00 86.31 170 ASN A CA 1
ATOM 1337 C C . ASN A 1 170 ? 2.298 -15.175 21.546 1.00 86.31 170 ASN A C 1
ATOM 1339 O O . ASN A 1 170 ? 1.517 -14.916 20.630 1.00 86.31 170 ASN A O 1
ATOM 1343 N N . LYS A 1 171 ? 2.381 -16.392 22.095 1.00 86.75 171 LYS A N 1
ATOM 1344 C CA . LYS A 1 171 ? 1.564 -17.550 21.684 1.00 86.75 171 LYS A CA 1
ATOM 1345 C C . LYS A 1 171 ? 1.697 -17.868 20.184 1.00 86.75 171 LYS A C 1
ATOM 1347 O O . LYS A 1 171 ? 0.698 -18.136 19.520 1.00 86.75 171 LYS A O 1
ATOM 1352 N N . GLY A 1 172 ? 2.917 -17.810 19.647 1.00 81.31 172 GLY A N 1
ATOM 1353 C CA . GLY A 1 172 ? 3.184 -18.043 18.226 1.00 81.31 172 GLY A CA 1
ATOM 1354 C C . GLY A 1 172 ? 2.879 -16.848 17.318 1.00 81.31 172 GLY A C 1
ATOM 1355 O O . GLY A 1 172 ? 2.964 -16.979 16.097 1.00 81.31 172 GLY A O 1
ATOM 1356 N N . LYS A 1 173 ? 2.506 -15.689 17.883 1.00 81.19 173 LYS A N 1
ATOM 1357 C CA . LYS A 1 173 ? 2.390 -14.420 17.157 1.00 81.19 173 LYS A CA 1
ATOM 1358 C C . LYS A 1 173 ? 3.558 -13.511 17.512 1.00 81.19 173 LYS A C 1
ATOM 1360 O O . LYS A 1 173 ? 3.769 -13.185 18.678 1.00 81.19 173 LYS A O 1
ATOM 1365 N N . THR A 1 174 ? 4.289 -13.056 16.504 1.00 83.50 174 THR A N 1
ATOM 1366 C CA . THR A 1 174 ? 5.328 -12.038 16.675 1.00 83.50 174 THR A CA 1
ATOM 1367 C C . THR A 1 174 ? 4.687 -10.682 16.974 1.00 83.50 174 THR A C 1
ATOM 1369 O O . THR A 1 174 ? 3.869 -10.205 16.193 1.00 83.50 174 THR A O 1
ATOM 1372 N N . VAL A 1 175 ? 5.063 -10.060 18.092 1.00 87.44 175 VAL A N 1
ATOM 1373 C CA . VAL A 1 175 ? 4.542 -8.765 18.552 1.00 87.44 175 VAL A CA 1
ATOM 1374 C C . VAL A 1 175 ? 5.675 -7.776 18.810 1.00 87.44 175 VAL A C 1
ATOM 1376 O O . VAL A 1 175 ? 6.738 -8.145 19.319 1.00 87.44 175 VAL A O 1
ATOM 1379 N N . VAL A 1 176 ? 5.445 -6.507 18.478 1.00 89.44 176 VAL A N 1
ATOM 1380 C CA . VAL A 1 176 ? 6.360 -5.404 18.795 1.00 89.44 176 VAL A CA 1
ATOM 1381 C C . VAL A 1 176 ? 5.938 -4.814 20.136 1.00 89.44 176 VAL A C 1
ATOM 1383 O O . VAL A 1 176 ? 4.847 -4.270 20.275 1.00 89.44 176 VAL A O 1
ATOM 1386 N N . VAL A 1 177 ? 6.784 -4.943 21.153 1.00 92.06 177 VAL A N 1
ATOM 1387 C CA . VAL A 1 177 ? 6.438 -4.505 22.508 1.00 92.06 177 VAL A CA 1
ATOM 1388 C C . VAL A 1 177 ? 6.636 -3.000 22.638 1.00 92.06 177 VAL A C 1
ATOM 1390 O O . VAL A 1 177 ? 7.712 -2.485 22.339 1.00 92.06 177 VAL A O 1
ATOM 1393 N N . GLY A 1 178 ? 5.613 -2.314 23.148 1.00 91.12 178 GLY A N 1
ATOM 1394 C CA . GLY A 1 178 ? 5.635 -0.863 23.339 1.00 91.12 178 GLY A CA 1
ATOM 1395 C C . GLY A 1 178 ? 5.382 -0.064 22.061 1.00 91.12 178 GLY A C 1
ATOM 1396 O O . GLY A 1 178 ? 5.670 1.127 22.045 1.00 91.12 178 GLY A O 1
ATOM 1397 N N . LEU A 1 179 ? 4.877 -0.708 21.002 1.00 91.00 179 LEU A N 1
ATOM 1398 C CA . LEU A 1 179 ? 4.390 -0.018 19.813 1.00 91.00 179 LEU A CA 1
ATOM 1399 C C . LEU A 1 179 ? 3.109 0.752 20.148 1.00 91.00 179 LEU A C 1
ATOM 1401 O O . LEU A 1 179 ? 2.202 0.203 20.772 1.00 91.00 179 LEU A O 1
ATOM 1405 N N . THR A 1 180 ? 3.041 2.020 19.748 1.00 92.81 180 THR A N 1
ATOM 1406 C CA . THR A 1 180 ? 1.862 2.850 19.982 1.00 92.81 180 THR A CA 1
ATOM 1407 C C . THR A 1 180 ? 0.730 2.449 19.041 1.00 92.81 180 THR A C 1
ATOM 1409 O O . THR A 1 180 ? 0.846 2.559 17.819 1.00 92.81 180 THR A O 1
ATOM 1412 N N 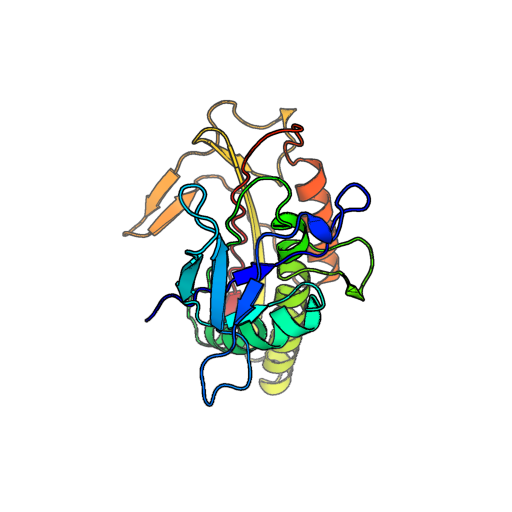. GLU A 1 181 ? -0.397 2.071 19.634 1.00 91.62 181 GLU A N 1
ATOM 1413 C CA . GLU A 1 181 ? -1.681 1.896 18.962 1.00 91.62 181 GLU A CA 1
ATOM 1414 C C . GLU A 1 181 ? -2.536 3.154 19.177 1.00 91.62 181 GLU A C 1
ATOM 1416 O O . GLU A 1 181 ? -2.708 3.621 20.307 1.00 91.62 181 GLU A O 1
ATOM 1421 N N . LYS A 1 182 ? -3.056 3.740 18.093 1.00 90.81 182 LYS A N 1
ATOM 1422 C CA . LYS A 1 182 ? -3.945 4.909 18.162 1.00 90.81 182 LYS A CA 1
ATOM 1423 C C . LYS A 1 182 ? -5.308 4.601 17.545 1.00 90.81 182 LYS A C 1
ATOM 1425 O O . LYS A 1 182 ? -5.346 4.236 16.367 1.00 90.81 182 LYS A O 1
ATOM 1430 N N . PRO A 1 183 ? -6.420 4.816 18.273 1.00 92.44 183 PRO A N 1
ATOM 1431 C CA . PRO A 1 183 ? -7.755 4.760 17.690 1.00 92.44 183 PRO A CA 1
ATOM 1432 C C . PRO A 1 183 ? -7.881 5.736 16.518 1.00 92.44 183 PRO A C 1
ATOM 1434 O O . PRO A 1 183 ? -7.425 6.879 16.593 1.00 92.44 183 PRO A O 1
ATOM 1437 N N . CYS A 1 184 ? -8.504 5.288 15.433 1.00 91.31 184 CYS A N 1
ATOM 1438 C CA . CYS A 1 184 ? -8.772 6.096 14.251 1.00 91.31 184 CYS A CA 1
ATOM 1439 C C . CYS A 1 184 ? -10.205 5.831 13.754 1.00 91.31 184 CYS A C 1
ATOM 1441 O O . CYS A 1 184 ? -1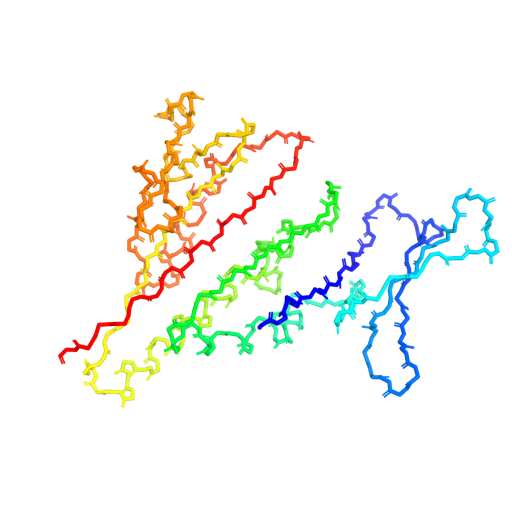0.402 5.162 12.743 1.00 91.31 184 CYS A O 1
ATOM 1443 N N . PRO A 1 185 ? -11.242 6.350 14.434 1.00 88.25 185 PRO A N 1
ATOM 1444 C CA . PRO A 1 185 ? -12.647 6.112 14.085 1.00 88.25 185 PRO A CA 1
ATOM 1445 C C . PRO A 1 185 ? -13.059 6.698 12.727 1.00 88.25 185 PRO A C 1
ATOM 1447 O O . PRO A 1 185 ? -14.054 6.275 12.136 1.00 88.25 185 PRO A O 1
ATOM 1450 N N . THR A 1 186 ? -12.317 7.679 12.203 1.00 90.12 186 THR A N 1
ATOM 1451 C CA . THR A 1 186 ? -12.651 8.339 10.938 1.00 90.12 186 THR A CA 1
ATOM 1452 C C . THR A 1 186 ? -11.480 8.381 9.962 1.00 90.12 186 THR A C 1
ATOM 1454 O O . THR A 1 186 ? -10.316 8.459 10.349 1.00 90.12 186 THR A O 1
ATOM 1457 N N . LEU A 1 187 ? -11.799 8.428 8.661 1.00 88.12 187 LEU A N 1
ATOM 1458 C CA . LEU A 1 187 ? -10.797 8.606 7.603 1.00 88.12 187 LEU A CA 1
ATOM 1459 C C . LEU A 1 187 ? -9.971 9.889 7.794 1.00 88.12 187 LEU A C 1
ATOM 1461 O O . LEU A 1 187 ? -8.787 9.901 7.483 1.00 88.12 187 LEU A O 1
ATOM 1465 N N . LYS A 1 188 ? -10.583 10.955 8.324 1.00 90.69 188 LYS A N 1
ATOM 1466 C CA . LYS A 1 188 ? -9.900 12.227 8.588 1.00 90.69 188 LYS A CA 1
ATOM 1467 C C . LYS A 1 188 ? -8.855 12.084 9.695 1.00 90.69 188 LYS A C 1
ATOM 1469 O O . LYS A 1 188 ? -7.745 12.580 9.543 1.00 90.69 188 LYS A O 1
ATOM 1474 N N . GLU A 1 189 ? -9.202 11.410 10.788 1.00 91.94 189 GLU A N 1
ATOM 1475 C CA . GLU A 1 189 ? -8.259 11.137 11.879 1.00 91.94 189 GLU A CA 1
ATOM 1476 C C . GLU A 1 189 ? -7.136 10.215 11.421 1.00 91.94 189 GLU A C 1
ATOM 1478 O O . GLU A 1 189 ? -5.974 10.471 11.730 1.00 91.94 189 GLU A O 1
ATOM 1483 N N . PHE A 1 190 ? -7.451 9.208 10.599 1.00 90.44 190 PHE A N 1
ATOM 1484 C CA . PHE A 1 190 ? -6.417 8.419 9.945 1.00 90.44 190 PHE A CA 1
ATOM 1485 C C . PHE A 1 190 ? -5.469 9.296 9.119 1.00 90.44 190 PHE A C 1
ATOM 1487 O O . PHE A 1 190 ? -4.262 9.186 9.291 1.00 90.44 190 PHE A O 1
ATOM 1494 N N . GLU A 1 191 ? -5.982 10.157 8.234 1.00 88.19 191 GLU A N 1
ATOM 1495 C CA . GLU A 1 191 ? -5.140 11.015 7.388 1.00 88.19 191 GLU A CA 1
ATOM 1496 C C . GLU A 1 191 ? -4.217 11.903 8.241 1.00 88.19 191 GLU A C 1
ATOM 1498 O O . GLU A 1 191 ? -3.026 11.996 7.953 1.00 88.19 191 GLU A O 1
ATOM 1503 N N . GLN A 1 192 ? -4.722 12.460 9.347 1.00 91.44 192 GLN A N 1
ATOM 1504 C CA . GLN A 1 192 ? -3.923 13.246 10.295 1.00 91.44 192 GLN A CA 1
ATOM 1505 C C . GLN A 1 192 ? -2.814 12.422 10.962 1.00 91.44 192 GLN A C 1
ATOM 1507 O O . GLN A 1 192 ? -1.654 12.840 10.971 1.00 91.44 192 GLN A O 1
ATOM 1512 N N . LEU A 1 193 ? -3.155 11.250 11.504 1.00 91.19 193 LEU A N 1
ATOM 1513 C CA . LEU A 1 193 ? -2.197 10.341 12.136 1.00 91.19 193 LEU A CA 1
ATOM 1514 C C . LEU A 1 193 ? -1.148 9.848 11.136 1.00 91.19 193 LEU A C 1
ATOM 1516 O O . LEU A 1 193 ? 0.041 9.786 11.448 1.00 91.19 193 LEU A O 1
ATOM 1520 N N . TYR A 1 194 ? -1.587 9.527 9.923 1.00 86.94 194 TYR A N 1
ATOM 1521 C CA . TYR A 1 194 ? -0.744 9.039 8.848 1.00 86.94 194 TYR A CA 1
ATOM 1522 C C . TYR 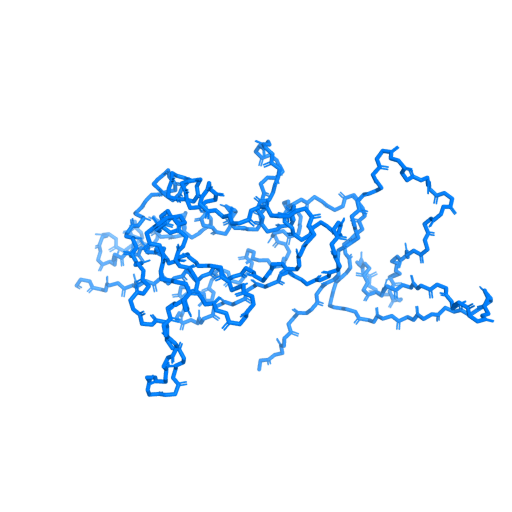A 1 194 ? 0.236 10.111 8.372 1.00 86.94 194 TYR A C 1
ATOM 1524 O O . TYR A 1 194 ? 1.424 9.827 8.213 1.00 86.94 194 TYR A O 1
ATOM 1532 N N . ASP A 1 195 ? -0.217 11.348 8.177 1.00 87.00 195 ASP A N 1
ATOM 1533 C CA . ASP A 1 195 ? 0.658 12.455 7.791 1.00 87.00 195 ASP A CA 1
ATOM 1534 C C . ASP A 1 195 ? 1.645 12.810 8.908 1.00 87.00 195 ASP A C 1
ATOM 1536 O O . ASP A 1 195 ? 2.834 12.978 8.628 1.00 87.00 195 ASP A O 1
ATOM 1540 N N . GLN A 1 196 ? 1.199 12.822 10.171 1.00 88.75 196 GLN A N 1
ATOM 1541 C CA . GLN A 1 196 ? 2.078 13.005 11.329 1.00 88.75 196 GLN A CA 1
ATOM 1542 C C . GLN A 1 196 ? 3.190 11.951 11.367 1.00 88.75 196 GLN A C 1
ATOM 1544 O O . GLN A 1 196 ? 4.369 12.292 11.455 1.00 88.75 196 GLN A O 1
ATOM 1549 N N . ALA A 1 197 ? 2.828 10.674 11.263 1.00 86.88 197 ALA A N 1
ATOM 1550 C CA . ALA A 1 197 ? 3.784 9.576 11.309 1.00 86.88 197 ALA A CA 1
ATOM 1551 C C . ALA A 1 197 ? 4.773 9.607 10.131 1.00 86.88 197 ALA A C 1
ATOM 1553 O O . ALA A 1 197 ? 5.959 9.316 10.289 1.00 86.88 197 ALA A O 1
ATOM 1554 N N . ASN A 1 198 ? 4.314 10.030 8.948 1.00 82.31 198 ASN A N 1
ATOM 1555 C CA . ASN A 1 198 ? 5.175 10.198 7.780 1.00 82.31 198 ASN A CA 1
ATOM 1556 C C . ASN A 1 198 ? 6.218 11.315 7.947 1.00 82.31 198 ASN A C 1
ATOM 1558 O O . ASN A 1 198 ? 7.263 11.233 7.302 1.00 82.31 198 ASN A O 1
ATOM 1562 N N . MET A 1 199 ? 5.968 12.339 8.774 1.00 84.75 199 MET A N 1
ATOM 1563 C CA . MET A 1 199 ? 6.971 13.374 9.074 1.00 84.75 199 MET A CA 1
ATOM 1564 C C . MET A 1 199 ? 8.113 12.836 9.934 1.00 84.75 199 MET A C 1
ATOM 1566 O O . MET A 1 199 ? 9.259 13.229 9.746 1.00 84.75 199 MET A O 1
ATOM 1570 N N . ASN A 1 200 ? 7.818 11.896 10.832 1.00 84.12 200 ASN A N 1
ATOM 1571 C CA . ASN A 1 200 ? 8.817 11.275 11.703 1.00 84.12 200 ASN A CA 1
ATOM 1572 C C . ASN A 1 200 ? 9.618 10.171 11.000 1.00 84.12 200 ASN A C 1
ATOM 1574 O O . ASN A 1 200 ? 10.412 9.465 11.626 1.00 84.12 200 ASN A O 1
ATOM 1578 N N . ARG A 1 201 ? 9.363 9.945 9.715 1.00 75.94 201 ARG A N 1
ATOM 1579 C CA . ARG A 1 201 ? 9.998 8.879 8.964 1.00 75.94 201 ARG A CA 1
ATOM 1580 C C . ARG A 1 201 ? 11.424 9.265 8.583 1.00 75.94 201 ARG A C 1
ATOM 1582 O O . ARG A 1 201 ? 11.668 10.359 8.080 1.00 75.94 201 ARG A O 1
ATOM 1589 N N . SER A 1 202 ? 12.355 8.326 8.719 1.00 62.62 202 SER A N 1
ATOM 1590 C CA . SER A 1 202 ? 13.741 8.527 8.301 1.00 62.62 202 SER A CA 1
ATOM 1591 C C . SER A 1 202 ? 13.842 8.703 6.775 1.00 62.62 202 SER A C 1
ATOM 1593 O O . SER A 1 202 ? 13.808 7.730 6.019 1.00 62.62 202 SER A O 1
ATOM 1595 N N . THR A 1 203 ? 13.987 9.937 6.280 1.00 54.59 203 THR A N 1
ATOM 1596 C CA . THR A 1 203 ? 14.246 10.208 4.854 1.00 54.59 203 THR A CA 1
ATOM 1597 C C . THR A 1 203 ? 15.744 10.355 4.599 1.00 54.59 203 THR A C 1
ATOM 1599 O O . THR A 1 203 ? 16.271 11.462 4.548 1.00 54.59 203 THR A O 1
ATOM 1602 N N . SER A 1 204 ? 16.461 9.244 4.434 1.00 42.28 204 SER A N 1
ATOM 1603 C CA . SER A 1 204 ? 17.794 9.274 3.812 1.00 42.28 204 SER A CA 1
ATOM 1604 C C . SER A 1 204 ? 17.697 8.857 2.347 1.00 42.28 204 SER A C 1
ATOM 1606 O O . SER A 1 204 ? 16.985 7.915 2.008 1.00 42.28 204 SER A O 1
ATOM 1608 N N . SER A 1 205 ? 18.437 9.557 1.487 1.00 36.25 205 SER A N 1
ATOM 1609 C CA . SER A 1 205 ? 18.419 9.531 0.011 1.00 36.25 205 SER A CA 1
ATOM 1610 C C . SER A 1 205 ? 18.794 8.193 -0.646 1.00 36.25 205 SER A C 1
ATOM 1612 O O . SER A 1 205 ? 18.913 8.098 -1.863 1.00 36.25 205 SER A O 1
ATOM 1614 N N . THR A 1 206 ? 18.976 7.143 0.138 1.00 38.97 206 THR A N 1
ATOM 1615 C CA . THR A 1 206 ? 19.416 5.823 -0.300 1.00 38.97 206 THR A CA 1
ATOM 1616 C C . THR A 1 206 ? 19.026 4.873 0.810 1.00 38.97 206 THR A C 1
ATOM 1618 O O . THR A 1 206 ? 19.728 4.862 1.812 1.00 38.97 206 THR A O 1
ATOM 1621 N N . LYS A 1 207 ? 17.914 4.130 0.696 1.00 40.28 207 LYS A N 1
ATOM 1622 C CA . LYS A 1 207 ? 17.681 2.879 1.448 1.00 40.28 207 LYS A CA 1
ATOM 1623 C C . LYS A 1 207 ? 16.341 2.220 1.111 1.00 40.28 207 LYS A C 1
ATOM 1625 O O . LYS A 1 207 ? 15.349 2.877 0.800 1.00 40.28 207 LYS A O 1
ATOM 1630 N N . VAL A 1 208 ? 16.348 0.889 1.173 1.00 32.53 208 VAL A N 1
ATOM 1631 C CA . VAL A 1 208 ? 15.169 0.019 1.109 1.00 32.53 208 VAL A CA 1
ATOM 1632 C C . VAL A 1 208 ? 14.353 0.245 2.385 1.00 32.53 208 VAL A C 1
ATOM 1634 O O . VAL A 1 208 ? 14.875 0.063 3.478 1.00 32.53 208 VAL A O 1
ATOM 1637 N N . SER A 1 209 ? 13.090 0.653 2.260 1.00 35.84 209 SER A N 1
ATOM 1638 C CA . SER A 1 209 ? 12.148 0.687 3.385 1.00 35.84 209 SER A CA 1
ATOM 1639 C C . SER A 1 209 ? 11.085 -0.377 3.155 1.00 35.84 209 SER A C 1
ATOM 1641 O O . SER A 1 209 ? 10.416 -0.358 2.117 1.00 35.84 209 SER A O 1
ATOM 1643 N N . ILE A 1 210 ? 10.947 -1.295 4.110 1.00 34.25 210 ILE A N 1
ATOM 1644 C CA . ILE A 1 210 ? 9.801 -2.200 4.205 1.00 34.25 210 ILE A CA 1
ATOM 1645 C C . ILE A 1 210 ? 8.730 -1.461 5.003 1.00 34.25 210 ILE A C 1
ATOM 1647 O O . ILE A 1 210 ? 9.015 -0.903 6.061 1.00 34.25 210 ILE A O 1
ATOM 1651 N N . TYR A 1 211 ? 7.512 -1.429 4.471 1.00 44.38 211 TYR A N 1
ATOM 1652 C CA . TYR A 1 211 ? 6.371 -0.800 5.125 1.00 44.38 211 TYR A CA 1
ATOM 1653 C C . TYR A 1 211 ? 5.432 -1.884 5.623 1.00 44.38 211 TYR A C 1
ATOM 1655 O O . TYR A 1 211 ? 4.878 -2.625 4.812 1.00 44.38 211 TYR A O 1
ATOM 1663 N N . GLY A 1 212 ? 5.247 -1.954 6.936 1.00 33.94 212 GLY A N 1
ATOM 1664 C CA . GLY A 1 212 ? 4.095 -2.615 7.526 1.00 33.94 212 GLY A CA 1
ATOM 1665 C C . GLY A 1 212 ? 3.007 -1.572 7.751 1.00 33.94 212 GLY A C 1
ATOM 1666 O O . GLY A 1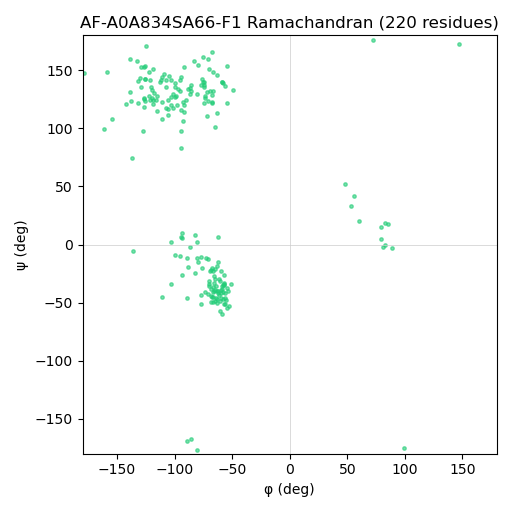 212 ? 3.250 -0.572 8.421 1.00 33.94 212 GLY A O 1
ATOM 1667 N N . LEU A 1 213 ? 1.827 -1.781 7.172 1.00 34.94 213 LEU A N 1
ATOM 1668 C CA . LEU A 1 213 ? 0.598 -1.206 7.707 1.00 34.94 213 LEU A CA 1
ATOM 1669 C C . LEU A 1 213 ? -0.206 -2.383 8.245 1.00 34.94 213 LEU A C 1
ATOM 1671 O O . LEU A 1 213 ? -0.711 -3.185 7.460 1.00 34.94 213 LEU A O 1
ATOM 1675 N N . LEU A 1 214 ? -0.288 -2.497 9.566 1.00 36.97 214 LEU A N 1
ATOM 1676 C CA . LEU A 1 214 ? -1.232 -3.396 10.211 1.00 36.97 214 LEU A CA 1
ATOM 1677 C C . LEU A 1 214 ? -2.488 -2.572 10.491 1.00 36.97 214 LEU A C 1
ATOM 1679 O O . LEU A 1 214 ? -2.487 -1.687 11.340 1.00 36.97 214 LEU A O 1
ATOM 1683 N N . ALA A 1 215 ? -3.537 -2.812 9.708 1.00 37.19 215 ALA A N 1
ATOM 1684 C CA . ALA A 1 215 ? -4.873 -2.336 10.036 1.00 37.19 215 ALA A CA 1
ATOM 1685 C C . ALA A 1 215 ? -5.581 -3.477 10.771 1.00 37.19 215 ALA A C 1
ATOM 1687 O O . ALA A 1 215 ? -6.060 -4.417 10.137 1.00 37.19 215 ALA A O 1
ATOM 1688 N N . GLY A 1 216 ? -5.589 -3.422 12.102 1.00 39.41 216 GLY A N 1
ATOM 1689 C CA . GLY A 1 216 ? -6.444 -4.284 12.911 1.00 39.41 216 GLY A CA 1
ATOM 1690 C C . GLY A 1 216 ? -7.886 -3.792 12.810 1.00 39.41 216 GLY A C 1
ATOM 1691 O O . GLY A 1 216 ? -8.150 -2.612 13.034 1.00 39.41 216 GLY A O 1
ATOM 1692 N N . ILE A 1 217 ? -8.816 -4.674 12.437 1.00 33.59 217 ILE A N 1
ATOM 1693 C CA . ILE A 1 217 ? -10.255 -4.406 12.536 1.00 33.59 217 ILE A CA 1
ATOM 1694 C C . ILE A 1 217 ? -10.776 -5.227 13.709 1.00 33.59 217 ILE A C 1
ATOM 1696 O O . ILE A 1 217 ? -10.735 -6.457 13.658 1.00 33.59 217 ILE A O 1
ATOM 1700 N N . LEU A 1 218 ? -11.271 -4.554 14.746 1.00 31.19 218 LEU A N 1
ATOM 1701 C CA . LEU A 1 218 ? -11.956 -5.202 15.857 1.00 31.19 218 LEU A CA 1
ATOM 1702 C C . LEU A 1 218 ? -13.466 -5.022 15.663 1.00 31.19 218 LEU A C 1
ATOM 1704 O O . LEU A 1 218 ? -13.974 -3.903 15.614 1.00 31.19 218 LEU A O 1
ATOM 1708 N N . LEU A 1 219 ? -14.180 -6.137 15.505 1.00 28.59 219 LEU A N 1
ATOM 1709 C CA . LEU A 1 219 ? -15.642 -6.160 15.482 1.00 28.59 219 LEU A CA 1
ATOM 1710 C C . LEU A 1 219 ? -16.130 -6.475 16.894 1.00 28.59 219 LEU A C 1
ATOM 1712 O O . LEU A 1 219 ? -15.867 -7.570 17.395 1.00 28.59 219 LEU A O 1
ATOM 1716 N N . ILE A 1 220 ? -16.831 -5.533 17.523 1.00 26.66 220 ILE A N 1
ATOM 1717 C CA . ILE A 1 220 ? -17.424 -5.721 18.848 1.00 26.66 220 ILE A CA 1
ATOM 1718 C C . ILE A 1 220 ? -18.937 -5.902 18.662 1.00 26.66 220 ILE A C 1
ATOM 1720 O O . ILE A 1 220 ? -19.615 -4.957 18.244 1.00 26.66 220 ILE A O 1
ATOM 1724 N N . PRO A 1 221 ? -19.490 -7.103 18.914 1.00 24.48 221 PRO A N 1
ATOM 1725 C CA . PRO A 1 221 ? -20.930 -7.262 19.063 1.00 24.48 221 P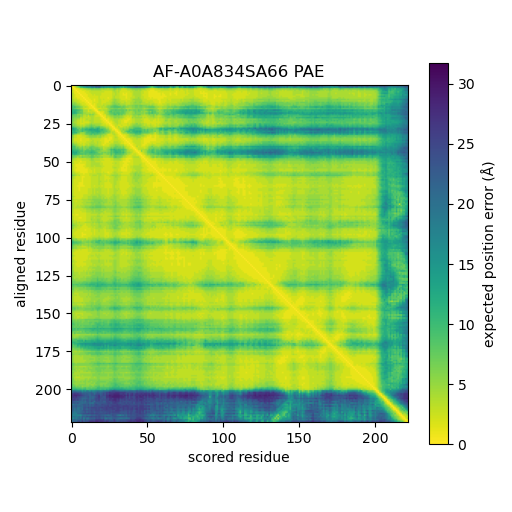RO A CA 1
ATOM 1726 C C . PRO A 1 221 ? -21.363 -6.647 20.402 1.00 24.48 221 PRO A C 1
ATOM 1728 O O . PRO A 1 221 ? -20.725 -6.918 21.423 1.00 24.48 221 PRO A O 1
ATOM 1731 N N . LEU A 1 222 ? -22.408 -5.813 20.387 1.00 32.41 222 LEU A N 1
ATOM 1732 C CA . LEU A 1 222 ? -23.068 -5.339 21.611 1.00 32.41 222 LEU A CA 1
ATOM 1733 C C . LEU A 1 222 ? -23.934 -6.436 22.240 1.00 32.41 222 LEU A C 1
ATOM 1735 O O . LEU A 1 222 ? -24.545 -7.225 21.481 1.00 32.41 222 LEU A O 1
#

Sequence (222 aa):
MSVRVVARIRPLLKQEIDKDTIVTAETLDGETTPSVVRIPSPKNEAESFSFQFSSVYEQDASQQQLFDAEIAPTVKHLFNGFDLSIFAHGCTGTGKTHTMRGGKSLAERGVIPRLLSAIYRRSKKIEKDSEGAVQVEVALEYFEIYCDRVYDLFEPPEKRTPSGLPIRDNKGKTVVVGLTEKPCPTLKEFEQLYDQANMNRSTSSTKVSIYGLLAGILLIPL

InterPro domains:
  IPR001752 Kinesin motor domain [PF00225] (8-208)
  IPR001752 Kinesin motor domain [PS50067] (2-222)
  IPR001752 Kinesin motor domain [SM00129] (2-222)
  IPR027417 P-loop containing nucleoside triphosphate hydrolase [SSF52540] (2-208)
  IPR027640 Kinesin-like protein [PTHR47969] (2-208)
  IPR036961 Kinesin motor domain superfamily [G3DSA:3.40.850.10] (1-210)

Solvent-accessible surface area (backbone atoms only — not comparable to full-atom values): 13434 Å² total; per-residue (Å²): 138,81,87,86,50,68,47,68,47,62,60,80,53,96,90,56,58,78,91,74,64,59,73,47,76,40,57,54,93,93,55,95,56,30,24,29,42,36,34,64,34,97,90,39,79,93,39,65,50,75,46,82,41,79,33,43,38,52,55,83,59,46,50,57,58,53,33,59,72,68,46,58,72,50,55,62,41,47,80,70,76,43,90,81,87,79,79,72,84,79,64,88,89,57,46,49,62,45,50,40,58,25,56,95,48,82,76,38,36,9,47,54,64,50,51,50,51,53,46,54,58,49,41,58,47,49,26,58,78,46,77,59,44,35,45,71,47,37,40,44,42,48,48,41,56,55,95,94,22,36,39,51,21,82,45,49,69,90,77,52,61,92,76,34,49,53,76,44,79,56,95,89,38,81,41,65,54,87,61,65,72,41,84,32,91,40,72,66,54,39,52,53,54,52,55,54,22,59,69,39,46,89,85,63,102,76,73,88,73,64,65,61,72,55,76,55,75,48,77,46,75,111

Foldseek 3Di:
DDDAFEAEFADDDPPDDPVPDQWDFDDPPPDPFTFKIWGADPVDNVDIDIDGGPGYHYHPRWQVNCCVVPPLVCLVVLVVVDFDWDWDDDAPPRCRCQQAQFDPDPRSGHNPLVSVVSNLVVQVVVCVVVVNQKHKWKKWFWWWQDPNAIWGLLDAPVPADPRHFDWDDDPNDIDGPPTDIGTDNDSVSVVVSVVSSVVSDDDDPDDDIITDTGIRMDMDGD

Secondary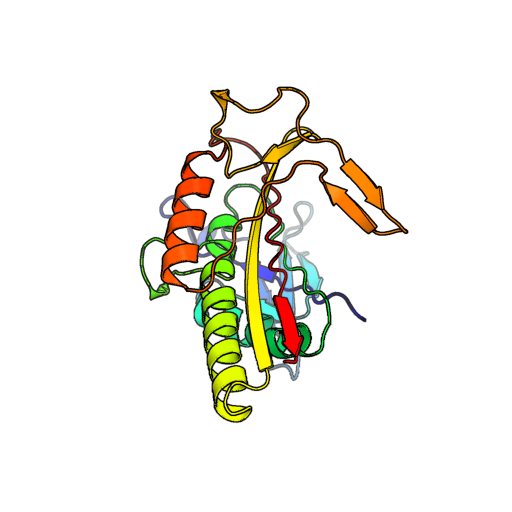 structure (DSSP, 8-state):
-PPP-EEEPPPPPTT--GGG---EEEPPTT-SS--EEEEEETTEEEEEEEEE-SEEE-TT--HHHHIIIIIGGGHHHHHTT---------STTSSHHHHHTB-SSSTTB-HHHHHHHHHHHHHHHHHHHTTTSEEEEEEEEEEEEETTEEEETTS-GGGS-TT-BPEEEETTEEEETTPPEEE--SHHHHHHHHHHHHHTS---SS---EEEEEEEEEEEE-

Nearest PDB structures (foldseek):
  6tle-assembly2_B  TM=7.304E-01  e=1.559E-13  Homo sapiens
  4frz-assembly1_B  TM=8.551E-01  e=5.460E-12  Arabidopsis thaliana
  5m5m-assembly1_C  TM=8.138E-01  e=9.308E-12  Schizosaccharomyces pombe 972h-
  7n61-assembly1_0Z  TM=8.075E-01  e=2.134E-11  Chlamydomonas reinhardtii
  4frz-assembly1_A  TM=7.820E-01  e=2.403E-11  Arabidopsis thaliana

Radius of gyration: 20.01 Å; Cα contacts (8 Å, |Δi|>4): 320; chains: 1; bounding box: 54×35×52 Å